Protein AF-A0A453GGT6-F1 (afdb_monomer_lite)

Foldseek 3Di:
DDDDDPVVVVVVVVVVVVVVVVVVVVVVVVVVVVVVVVVVVVVVVVVVVVVCCVVCVPDPPPPDDDDDDDDDDDDDDDDDDDDDDDDDDDDDDDDDPPPPPDDPPPLVVQLVPDDPPDDSVVSNVVSVCCVDPVNVVVVVVVVVVVVPPPDDAPPDPDGLVRVQCVCCVPPVVVDRDDPVVSCCVRPVPPPPDPPD

InterPro domains:
  IPR004252 Probable transposase, Ptta/En/Spm, plant [PF03004] (121-192)

Secondary structure (DSSP, 8-state):
-PPPPHHHHHHHHHHHHHHHHHHHHHHHHHHHHHHHHHHHHHHHHHHHHHHHHHHS-----------------------------------------------HHHHHHHHHS--TTS-HHHHHHHHHHHHSHHHHHHHHHHHHHHHH--S----SSS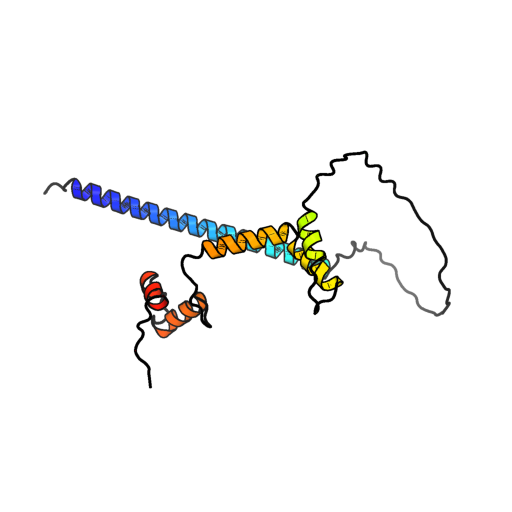-HHHHHHHHHHHTSTTSPPPHHHHHHHHH---------

Radius of gyration: 34.29 Å; chains: 1; bounding box: 102×77×77 Å

Structure (mmCIF, N/CA/C/O backbone):
data_AF-A0A453GGT6-F1
#
_entry.id   AF-A0A453GGT6-F1
#
loop_
_atom_site.group_PDB
_atom_site.id
_atom_site.type_symbol
_atom_site.label_atom_id
_atom_site.label_alt_id
_atom_site.label_comp_id
_atom_site.label_asym_id
_atom_site.label_entity_id
_atom_site.label_seq_id
_atom_site.pdbx_PDB_ins_code
_atom_site.Cartn_x
_atom_site.Cartn_y
_atom_site.Cartn_z
_atom_site.occupancy
_atom_site.B_iso_or_equiv
_atom_site.auth_seq_id
_atom_site.auth_comp_id
_atom_site.auth_asym_id
_atom_site.auth_atom_id
_atom_site.pdbx_PDB_model_num
ATOM 1 N N . MET A 1 1 ? -43.515 -8.971 45.718 1.00 43.84 1 MET A N 1
ATOM 2 C CA . MET A 1 1 ? -42.405 -8.667 44.787 1.00 43.84 1 MET A CA 1
ATOM 3 C C . MET A 1 1 ? -43.017 -8.061 43.537 1.00 43.84 1 MET A C 1
ATOM 5 O O . MET A 1 1 ? -44.014 -8.622 43.095 1.00 43.84 1 MET A O 1
ATOM 9 N N . PRO A 1 2 ? -42.534 -6.923 43.013 1.00 48.91 2 PRO A N 1
ATOM 10 C CA . PRO A 1 2 ? -43.079 -6.393 41.769 1.00 48.91 2 PRO A CA 1
ATOM 11 C C . PRO A 1 2 ? -42.623 -7.279 40.594 1.00 48.91 2 PRO A C 1
ATOM 13 O O . PRO A 1 2 ? -41.497 -7.785 40.633 1.00 48.91 2 PRO A O 1
ATOM 16 N N . PRO A 1 3 ? -43.477 -7.509 39.581 1.00 56.03 3 PRO A N 1
ATOM 17 C CA . PRO A 1 3 ? -43.096 -8.278 38.404 1.00 56.03 3 PRO A CA 1
ATOM 18 C C . PRO A 1 3 ? -42.079 -7.475 37.584 1.00 56.03 3 PRO A C 1
ATOM 20 O O . PRO A 1 3 ? -42.256 -6.279 37.354 1.00 56.03 3 PRO A O 1
ATOM 23 N N . VAL A 1 4 ? -40.992 -8.128 37.175 1.00 56.78 4 VAL A N 1
ATOM 24 C CA . VAL A 1 4 ? -40.006 -7.547 36.255 1.00 56.78 4 VAL A CA 1
ATOM 25 C C . VAL A 1 4 ? -40.686 -7.379 34.894 1.00 56.78 4 VAL A C 1
ATOM 27 O O . VAL A 1 4 ? -41.254 -8.333 34.371 1.00 56.78 4 VAL A O 1
ATOM 30 N N . LEU A 1 5 ? -40.672 -6.159 34.353 1.00 58.88 5 LEU A N 1
ATOM 31 C CA . LEU A 1 5 ? -41.303 -5.821 33.076 1.00 58.88 5 LEU A CA 1
ATOM 32 C C . LEU A 1 5 ? -40.595 -6.559 31.926 1.00 58.88 5 LEU A C 1
ATOM 34 O O . LEU A 1 5 ? -39.375 -6.481 31.799 1.00 58.88 5 LEU A O 1
ATOM 38 N N . GLU A 1 6 ? -41.354 -7.237 31.061 1.00 57.53 6 GLU A N 1
ATOM 39 C CA . GLU A 1 6 ? -40.843 -8.019 29.916 1.00 57.53 6 GLU A CA 1
ATOM 40 C C . GLU A 1 6 ? -39.934 -7.207 28.969 1.00 57.53 6 GLU A C 1
ATOM 42 O O . GLU A 1 6 ? -39.036 -7.760 28.329 1.00 57.53 6 GLU A O 1
ATOM 47 N N . SER A 1 7 ? -40.110 -5.881 28.924 1.00 62.03 7 SER A N 1
ATOM 48 C CA . SER A 1 7 ? -39.262 -4.947 28.170 1.00 62.03 7 SER A CA 1
ATOM 49 C C . SER A 1 7 ? -37.821 -4.870 28.692 1.00 62.03 7 SER A C 1
ATOM 51 O O . SER A 1 7 ? -36.881 -4.646 27.926 1.00 62.03 7 SER A O 1
ATOM 53 N N . ASP A 1 8 ? -37.638 -5.057 29.998 1.00 62.28 8 ASP A N 1
ATOM 54 C CA . ASP A 1 8 ? -36.342 -4.978 30.674 1.00 62.28 8 ASP A CA 1
ATOM 55 C C . ASP A 1 8 ? -35.535 -6.276 30.471 1.00 62.28 8 ASP A C 1
ATOM 57 O O . ASP A 1 8 ? -34.306 -6.254 30.357 1.00 62.28 8 ASP A O 1
ATOM 61 N N . MET A 1 9 ? -36.231 -7.411 30.321 1.00 60.88 9 MET A N 1
ATOM 62 C CA . MET A 1 9 ? -35.624 -8.686 29.923 1.00 60.88 9 MET A CA 1
ATOM 63 C C . MET A 1 9 ? -35.107 -8.658 28.480 1.00 60.88 9 MET A C 1
ATOM 65 O O . MET A 1 9 ? -33.934 -8.956 28.260 1.00 60.88 9 MET A O 1
ATOM 69 N N . HIS A 1 10 ? -35.921 -8.200 27.523 1.00 68.00 10 HIS A N 1
ATOM 70 C CA . HIS A 1 10 ? -35.504 -8.072 26.118 1.00 68.00 10 HIS A CA 1
ATOM 71 C C . HIS A 1 10 ? -34.307 -7.121 25.948 1.00 68.00 10 HIS A C 1
ATOM 73 O O . HIS A 1 10 ? -33.415 -7.361 25.133 1.00 68.00 10 HIS A O 1
ATOM 79 N N . SER A 1 11 ? -34.241 -6.061 26.760 1.00 75.50 11 SER A N 1
ATOM 80 C CA . SER A 1 11 ? -33.119 -5.114 26.747 1.00 75.50 11 SER A CA 1
ATOM 81 C C . SER A 1 11 ? -31.818 -5.736 27.270 1.00 75.50 11 SER A C 1
ATOM 83 O O . SER A 1 11 ? -30.739 -5.478 26.726 1.00 75.50 11 SER A O 1
ATOM 85 N N . ARG A 1 12 ? -31.895 -6.586 28.302 1.00 79.75 12 ARG A N 1
ATOM 86 C CA . ARG A 1 12 ? -30.732 -7.316 28.837 1.00 79.75 12 ARG A CA 1
ATOM 87 C C . ARG A 1 12 ? -30.219 -8.382 27.878 1.00 79.75 12 ARG A C 1
ATOM 89 O O . ARG A 1 12 ? -29.005 -8.495 27.713 1.00 79.75 12 ARG A O 1
ATOM 96 N N . GLU A 1 13 ? -31.119 -9.127 27.248 1.00 83.44 13 GLU A N 1
ATOM 97 C CA . GLU A 1 13 ? -30.766 -10.152 26.263 1.00 83.44 13 GLU A CA 1
ATOM 98 C C . GLU A 1 13 ? -30.087 -9.533 25.039 1.00 83.44 13 GLU A C 1
ATOM 100 O O . GLU A 1 13 ? -29.013 -9.987 24.643 1.00 83.44 13 GLU A O 1
ATOM 105 N N . TYR A 1 14 ? -30.622 -8.423 24.522 1.00 77.88 14 TYR A N 1
ATOM 106 C CA . TYR A 1 14 ? -29.998 -7.680 23.427 1.00 77.88 14 TYR A CA 1
ATOM 107 C C . TYR A 1 14 ? -28.576 -7.211 23.778 1.00 77.88 14 TYR A C 1
ATOM 109 O O . TYR A 1 14 ? -27.638 -7.394 23.001 1.00 77.88 14 TYR A O 1
ATOM 117 N N . LEU A 1 15 ? -28.377 -6.642 24.971 1.00 80.62 15 LEU A N 1
ATOM 118 C CA . LEU A 1 15 ? -27.052 -6.210 25.432 1.00 80.62 15 LEU A CA 1
ATOM 119 C C . LEU A 1 15 ? -26.072 -7.379 25.594 1.00 80.62 15 LEU A C 1
ATOM 121 O O . LEU A 1 15 ? -24.894 -7.234 25.257 1.00 80.62 15 LEU A O 1
ATOM 125 N N . ALA A 1 16 ? -26.533 -8.522 26.106 1.00 88.25 16 ALA A N 1
ATOM 126 C CA . ALA A 1 16 ? -25.715 -9.724 26.231 1.00 88.25 16 ALA A CA 1
ATOM 127 C C . ALA A 1 16 ? -25.300 -10.260 24.853 1.00 88.25 16 ALA A C 1
ATOM 129 O O . ALA A 1 16 ? -24.126 -10.560 24.637 1.00 88.25 16 ALA A O 1
ATOM 130 N N . GLU A 1 17 ? -26.226 -10.286 23.896 1.00 88.56 17 GLU A N 1
ATOM 131 C CA . GLU A 1 17 ? -25.953 -10.721 22.529 1.00 88.56 17 GLU A CA 1
ATOM 132 C C . GLU A 1 17 ? -24.925 -9.812 21.834 1.00 88.56 17 GLU A C 1
ATOM 134 O O . GLU A 1 17 ? -23.991 -10.301 21.195 1.00 88.56 17 GLU A O 1
ATOM 139 N N . GLN A 1 18 ? -25.036 -8.488 22.001 1.00 87.88 18 GLN A N 1
ATOM 140 C CA . GLN A 1 18 ? -24.055 -7.541 21.456 1.00 87.88 18 GLN A CA 1
A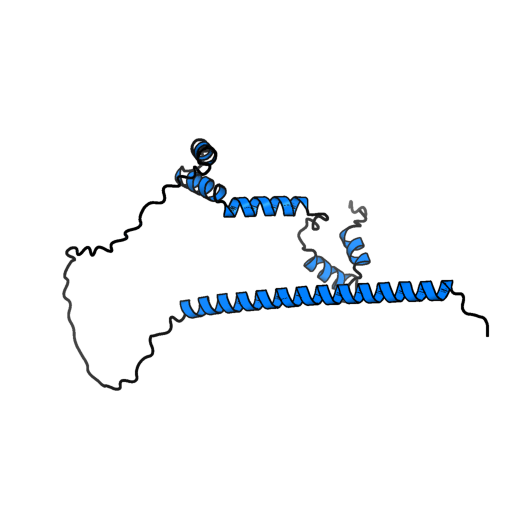TOM 141 C C . GLN A 1 18 ? -22.665 -7.717 22.077 1.00 87.88 18 GLN A C 1
ATOM 143 O O . GLN A 1 18 ? -21.662 -7.650 21.363 1.00 87.88 18 GLN A O 1
ATOM 148 N N . LYS A 1 19 ? -22.584 -7.994 23.386 1.00 88.50 19 LYS A N 1
ATOM 149 C CA . LYS A 1 19 ? -21.309 -8.310 24.045 1.00 88.50 19 LYS A CA 1
ATOM 150 C C . LYS A 1 19 ? -20.691 -9.586 23.486 1.00 88.50 19 LYS A C 1
ATOM 152 O O . LYS A 1 19 ? -19.535 -9.550 23.075 1.00 88.50 19 LYS A O 1
ATOM 157 N N . CYS A 1 20 ? -21.464 -10.667 23.378 1.00 89.75 20 CYS A N 1
ATOM 158 C CA . CYS A 1 20 ? -20.978 -11.924 22.807 1.00 89.75 20 CYS A CA 1
ATOM 159 C C . CYS A 1 20 ? -20.508 -11.756 21.354 1.00 89.75 20 CYS A C 1
ATOM 161 O O . CYS A 1 20 ? -19.458 -12.279 20.983 1.00 89.75 20 CYS A O 1
ATOM 163 N N . LYS A 1 21 ? -21.234 -10.982 20.535 1.00 89.44 21 LYS A N 1
ATOM 164 C CA . LYS A 1 21 ? -20.824 -10.660 19.155 1.00 89.44 21 LYS A CA 1
ATOM 165 C C . LYS A 1 21 ? -19.517 -9.861 19.115 1.00 89.44 21 LYS A C 1
ATOM 167 O O . LYS A 1 21 ? -18.640 -10.163 18.307 1.00 89.44 21 LYS A O 1
ATOM 172 N N . GLY A 1 22 ? -19.363 -8.874 19.998 1.00 88.19 22 GLY A N 1
ATOM 173 C CA . GLY A 1 22 ? -18.132 -8.090 20.119 1.00 88.19 22 GLY A CA 1
ATOM 174 C C . GLY A 1 22 ? -16.929 -8.933 20.553 1.00 88.19 22 GLY A C 1
ATOM 175 O O . GLY A 1 22 ? -15.852 -8.825 19.967 1.00 88.19 22 GLY A O 1
ATOM 176 N N . GLU A 1 23 ? -17.117 -9.815 21.533 1.00 92.81 23 GLU A N 1
ATOM 177 C CA . GLU A 1 23 ? -16.087 -10.750 21.999 1.00 92.81 23 GLU A CA 1
ATOM 178 C C . GLU A 1 23 ? -15.675 -11.740 20.903 1.00 92.81 23 GLU A C 1
ATOM 180 O O . GLU A 1 23 ? -14.480 -11.960 20.688 1.00 92.81 23 GLU A O 1
ATOM 185 N N . ALA A 1 24 ? -16.642 -12.285 20.159 1.00 93.81 24 ALA A N 1
ATOM 186 C CA . ALA A 1 24 ? -16.373 -13.169 19.028 1.00 93.81 24 ALA A CA 1
ATOM 187 C C . ALA A 1 24 ? -15.543 -12.466 17.940 1.00 93.81 24 ALA A C 1
ATOM 189 O O . ALA A 1 24 ? -14.542 -13.017 17.481 1.00 93.81 24 ALA A O 1
ATOM 190 N N . TYR A 1 25 ? -15.894 -11.223 17.593 1.00 93.19 25 TYR A N 1
ATOM 191 C CA . TYR A 1 25 ? -15.149 -10.425 16.616 1.00 93.19 25 TYR A CA 1
ATOM 192 C C . TYR A 1 25 ? -13.697 -10.169 17.045 1.00 93.19 25 TYR A C 1
ATOM 194 O O . TYR A 1 25 ? -12.773 -10.296 16.236 1.00 93.19 25 TYR A O 1
ATOM 202 N N . LEU A 1 26 ? -13.475 -9.824 18.317 1.00 92.00 26 LEU A N 1
ATOM 203 C CA . LEU A 1 26 ? -12.126 -9.609 18.849 1.00 92.00 26 LEU A CA 1
ATOM 204 C C . LEU A 1 26 ? -11.301 -10.897 18.811 1.00 92.00 26 LEU A C 1
ATOM 206 O O . LEU A 1 26 ? -10.157 -10.871 18.357 1.00 92.00 26 LEU A O 1
ATOM 210 N N . LYS A 1 27 ? -11.899 -12.027 19.198 1.00 95.38 27 LYS A N 1
ATOM 211 C CA . LYS A 1 27 ? -11.247 -13.340 19.153 1.00 95.38 27 LYS A CA 1
ATOM 212 C C . LYS A 1 27 ? -10.856 -13.739 17.729 1.00 95.38 27 LYS A C 1
ATOM 214 O O . LYS A 1 27 ? -9.742 -14.206 17.507 1.00 95.38 27 LYS A O 1
ATOM 219 N N . GLU A 1 28 ? -11.739 -13.519 16.760 1.00 95.62 28 GLU A N 1
ATOM 220 C CA . GLU A 1 28 ? -11.475 -13.808 15.347 1.00 95.62 28 GLU A CA 1
ATOM 221 C C . GLU A 1 28 ? -10.385 -12.894 14.764 1.00 95.62 28 GLU A C 1
ATOM 223 O O . GLU A 1 28 ? -9.509 -13.340 14.021 1.00 95.62 28 GLU A O 1
ATOM 228 N N . ARG A 1 29 ? -10.389 -11.606 15.127 1.00 95.50 29 ARG A N 1
ATOM 229 C CA . ARG A 1 29 ? -9.319 -10.670 14.760 1.00 95.50 29 ARG A CA 1
ATOM 230 C C . ARG A 1 29 ? -7.970 -11.126 15.314 1.00 95.50 29 ARG A C 1
ATOM 232 O O . ARG A 1 29 ? -6.988 -11.119 14.575 1.00 95.50 29 ARG A O 1
ATOM 239 N N . ASP A 1 30 ? -7.917 -11.502 16.585 1.00 95.62 30 ASP A N 1
ATOM 240 C CA . ASP A 1 30 ? -6.670 -11.901 17.236 1.00 95.62 30 ASP A CA 1
ATOM 241 C C . ASP A 1 30 ? -6.140 -13.227 16.665 1.00 95.62 30 ASP A C 1
ATOM 243 O O . ASP A 1 30 ? -4.931 -13.359 16.468 1.00 95.62 30 ASP A O 1
ATOM 247 N N . ALA A 1 31 ? -7.031 -14.153 16.288 1.00 96.31 31 ALA A N 1
ATOM 248 C CA . ALA A 1 31 ? -6.673 -15.367 15.554 1.00 96.31 31 ALA A CA 1
ATOM 249 C C . ALA A 1 31 ? -6.028 -15.049 14.193 1.00 96.31 31 ALA A C 1
ATOM 251 O O . ALA A 1 31 ? -4.927 -15.523 13.919 1.00 96.31 31 ALA A O 1
ATOM 252 N N . ARG A 1 32 ? -6.630 -14.158 13.391 1.00 96.44 32 ARG A N 1
ATOM 253 C CA . ARG A 1 32 ? -6.041 -13.711 12.112 1.00 96.44 32 ARG A CA 1
ATOM 254 C C . ARG A 1 32 ? -4.662 -13.072 12.284 1.00 96.44 32 ARG A C 1
ATOM 256 O O . ARG A 1 32 ? -3.766 -13.293 11.473 1.00 96.44 32 ARG A O 1
ATOM 263 N N . ILE A 1 33 ? -4.476 -12.272 13.337 1.00 95.06 33 ILE A N 1
ATOM 264 C CA . ILE A 1 33 ? -3.171 -11.665 13.643 1.00 95.06 33 ILE A CA 1
ATOM 265 C C . ILE A 1 33 ? -2.144 -12.749 13.996 1.00 95.06 33 ILE A C 1
ATOM 267 O O . ILE A 1 33 ? -0.992 -12.655 13.571 1.00 95.06 33 ILE A O 1
ATOM 271 N N . ALA A 1 34 ? -2.536 -13.764 14.769 1.00 96.31 34 ALA A N 1
ATOM 272 C CA . ALA A 1 34 ? -1.658 -14.873 15.125 1.00 96.31 34 ALA A CA 1
ATOM 273 C C . ALA A 1 34 ? -1.260 -15.708 13.897 1.00 96.31 34 ALA A C 1
ATOM 275 O O . ALA A 1 34 ? -0.077 -16.001 13.733 1.00 96.31 34 ALA A O 1
ATOM 276 N N . GLU A 1 35 ? -2.209 -16.018 13.010 1.00 95.06 35 GLU A N 1
ATOM 277 C CA . GLU A 1 35 ? -1.955 -16.730 11.750 1.00 95.06 35 GLU A CA 1
ATOM 278 C C . GLU A 1 35 ? -0.974 -15.970 10.854 1.00 95.06 35 GLU A C 1
ATOM 280 O O . GLU A 1 35 ? 0.015 -16.540 10.396 1.00 95.06 35 GLU A O 1
ATOM 285 N N . HIS A 1 36 ? -1.186 -14.663 10.667 1.00 94.31 36 HIS A N 1
ATOM 286 C CA . HIS A 1 36 ? -0.277 -13.832 9.877 1.00 94.31 36 HIS A CA 1
ATOM 287 C C . HIS A 1 36 ? 1.143 -13.828 10.455 1.00 94.31 36 HIS A C 1
ATOM 289 O O . HIS A 1 36 ? 2.117 -13.981 9.721 1.00 94.31 36 HIS A O 1
ATOM 295 N N . LYS A 1 37 ? 1.274 -13.697 11.781 1.00 95.38 37 LYS A N 1
ATOM 296 C CA . LYS A 1 37 ? 2.579 -13.747 12.456 1.00 95.38 37 LYS A CA 1
ATOM 297 C C . LYS A 1 37 ? 3.257 -15.109 12.310 1.00 95.38 37 LYS A C 1
ATOM 299 O O . LYS A 1 37 ? 4.476 -15.156 12.160 1.00 95.38 37 LYS A O 1
ATOM 304 N N . ALA A 1 38 ? 2.497 -16.202 12.362 1.00 94.12 38 ALA A N 1
ATOM 305 C CA . ALA A 1 38 ? 3.032 -17.545 12.164 1.00 94.12 38 ALA A CA 1
ATOM 306 C C . ALA A 1 38 ? 3.555 -17.730 10.729 1.00 94.12 38 ALA A C 1
ATOM 308 O O . ALA A 1 38 ? 4.686 -18.182 10.554 1.00 94.12 38 ALA A O 1
ATOM 309 N N . ALA A 1 39 ? 2.785 -17.294 9.727 1.00 91.62 39 ALA A N 1
ATOM 310 C CA . ALA A 1 39 ? 3.181 -17.344 8.319 1.00 91.62 39 ALA A CA 1
ATOM 311 C C . ALA A 1 39 ? 4.428 -16.484 8.029 1.00 91.62 39 ALA A C 1
ATOM 313 O O . ALA A 1 39 ? 5.348 -16.922 7.337 1.00 91.62 39 ALA A O 1
ATOM 314 N N . GLU A 1 40 ? 4.516 -15.281 8.607 1.00 92.94 40 GLU A N 1
ATOM 315 C CA . GLU A 1 40 ? 5.733 -14.462 8.524 1.00 92.94 40 GLU A CA 1
ATOM 316 C C . GLU A 1 40 ? 6.934 -15.179 9.150 1.00 92.94 40 GLU A C 1
ATOM 318 O O . GLU A 1 40 ? 8.011 -15.214 8.553 1.00 92.94 40 GLU A O 1
ATOM 323 N N . GLN A 1 41 ? 6.763 -15.791 10.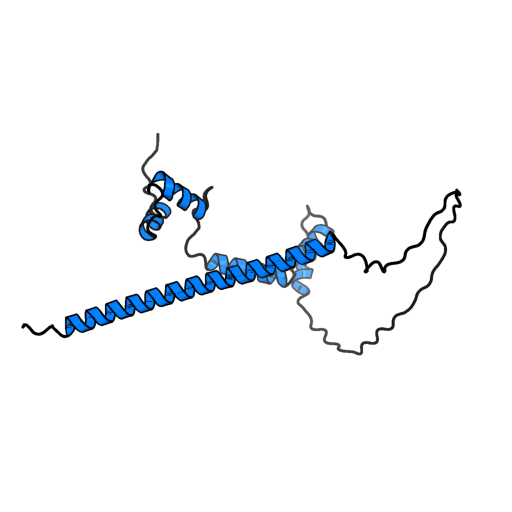325 1.00 93.25 41 GLN A N 1
ATOM 324 C CA . GLN A 1 41 ? 7.845 -16.508 10.998 1.00 93.25 41 GLN A CA 1
ATOM 325 C C . GLN A 1 41 ? 8.343 -17.709 10.181 1.00 93.25 41 GLN A C 1
ATOM 327 O O . GLN A 1 41 ? 9.543 -17.984 10.175 1.00 93.25 41 GLN A O 1
ATOM 332 N N . GLU A 1 42 ? 7.448 -18.420 9.501 1.00 91.12 42 GLU A N 1
ATOM 333 C CA . GLU A 1 42 ? 7.789 -19.509 8.584 1.00 91.12 42 GLU A CA 1
ATOM 334 C C . GLU A 1 42 ? 8.600 -18.995 7.389 1.00 91.12 42 GLU A C 1
ATOM 336 O O . GLU A 1 42 ? 9.718 -19.460 7.166 1.00 91.12 42 GLU A O 1
ATOM 341 N N . SER A 1 43 ? 8.131 -17.935 6.724 1.00 90.31 43 SER A N 1
ATOM 342 C CA . SER A 1 43 ? 8.863 -17.324 5.605 1.00 90.31 43 SER A CA 1
ATOM 343 C C . SER A 1 43 ? 10.266 -16.841 6.002 1.00 90.31 43 SER A C 1
ATOM 345 O O . SER A 1 43 ? 11.229 -16.993 5.249 1.00 90.31 43 SER A O 1
ATOM 347 N N . LEU A 1 44 ? 10.418 -16.308 7.221 1.00 92.44 44 LEU A N 1
ATOM 348 C CA . LEU A 1 44 ? 11.711 -15.881 7.749 1.00 92.44 44 LEU A CA 1
ATOM 349 C C . LEU A 1 44 ? 12.648 -17.066 7.989 1.00 92.44 44 LEU A C 1
ATOM 351 O O . LEU A 1 44 ? 13.849 -16.946 7.740 1.00 92.44 44 LEU A O 1
ATOM 355 N N . LYS A 1 45 ? 12.127 -18.206 8.458 1.00 93.19 45 LYS A N 1
ATOM 356 C CA . LYS A 1 45 ? 12.927 -19.427 8.633 1.00 93.19 45 LYS A CA 1
ATOM 357 C C . LYS A 1 45 ? 13.423 -19.956 7.292 1.00 93.19 45 LYS A C 1
ATOM 359 O O . LYS A 1 45 ? 14.597 -20.322 7.212 1.00 93.19 45 LYS A O 1
ATOM 364 N N . ASP A 1 46 ? 12.584 -19.930 6.261 1.00 93.25 46 ASP A N 1
ATOM 365 C CA . ASP A 1 46 ? 12.950 -20.362 4.909 1.00 93.25 46 ASP A CA 1
ATOM 366 C C . ASP A 1 46 ? 14.044 -19.481 4.315 1.00 93.25 46 ASP A C 1
ATOM 368 O O . ASP A 1 46 ? 15.086 -19.981 3.890 1.00 93.25 46 ASP A O 1
ATOM 372 N N . ILE A 1 47 ? 13.867 -18.158 4.377 1.00 92.25 47 ILE A N 1
ATOM 373 C CA . ILE A 1 47 ? 14.874 -17.202 3.902 1.00 92.25 47 ILE A CA 1
ATOM 374 C C . ILE A 1 47 ? 16.196 -17.402 4.650 1.00 92.25 47 ILE A C 1
ATOM 376 O O . ILE A 1 47 ? 17.261 -17.444 4.033 1.00 92.25 47 ILE A O 1
ATOM 380 N N . GLN A 1 48 ? 16.150 -17.564 5.975 1.00 91.94 48 GLN A N 1
ATOM 381 C CA . GLN A 1 48 ? 17.350 -17.841 6.766 1.00 91.94 48 GLN A CA 1
ATOM 382 C C . GLN A 1 48 ? 17.988 -19.189 6.417 1.00 91.94 48 GLN A C 1
ATOM 384 O O . GLN A 1 48 ? 19.210 -19.306 6.473 1.00 91.94 48 GLN A O 1
ATOM 389 N N . SER A 1 49 ? 17.193 -20.207 6.082 1.00 89.50 49 SER A N 1
ATOM 390 C CA . SER A 1 49 ? 17.691 -21.512 5.641 1.00 89.50 49 SER A CA 1
ATOM 391 C C . SER A 1 49 ? 18.456 -21.392 4.324 1.00 89.50 49 SER A C 1
ATOM 393 O O . SER A 1 49 ? 19.607 -21.821 4.245 1.00 89.50 49 SER A O 1
ATOM 395 N N . ILE A 1 50 ? 17.867 -20.704 3.343 1.00 92.00 50 ILE A N 1
ATOM 396 C CA . ILE A 1 50 ? 18.493 -20.419 2.046 1.00 92.00 50 ILE A CA 1
ATOM 397 C C . ILE A 1 50 ? 19.779 -19.604 2.238 1.00 92.00 50 ILE A C 1
ATOM 399 O O . ILE A 1 50 ? 20.822 -19.927 1.675 1.00 92.00 50 ILE A O 1
ATOM 403 N N . ALA A 1 51 ? 19.748 -18.569 3.080 1.00 89.69 51 ALA A N 1
ATOM 404 C CA . ALA A 1 51 ? 20.938 -17.777 3.377 1.00 89.69 51 ALA A CA 1
ATOM 405 C C . ALA A 1 51 ? 22.047 -18.632 4.016 1.00 89.69 51 ALA A C 1
ATOM 407 O O . ALA A 1 51 ? 23.210 -18.520 3.631 1.00 89.69 51 ALA A O 1
ATOM 408 N N . ARG A 1 52 ? 21.701 -19.531 4.950 1.00 89.06 52 ARG A N 1
ATOM 409 C CA . ARG A 1 52 ? 22.665 -20.457 5.565 1.00 89.06 52 ARG A CA 1
ATOM 410 C C . ARG A 1 52 ? 23.280 -21.414 4.548 1.00 89.06 52 ARG A C 1
ATOM 412 O O . ARG A 1 52 ? 24.488 -21.610 4.616 1.00 89.06 52 ARG A O 1
ATOM 419 N N . SER A 1 53 ? 22.507 -21.965 3.608 1.00 85.38 53 SER A N 1
ATOM 420 C CA . SER A 1 53 ? 23.061 -22.853 2.573 1.00 85.38 53 SER A CA 1
ATOM 421 C C . SER A 1 53 ? 23.983 -22.127 1.593 1.00 85.38 53 SER A C 1
ATOM 423 O O . SER A 1 53 ? 24.913 -22.736 1.078 1.00 85.38 53 SER A O 1
ATOM 425 N N . LEU A 1 54 ? 23.745 -20.836 1.339 1.00 86.12 54 LEU A N 1
ATOM 426 C CA . LEU A 1 54 ? 24.620 -20.016 0.494 1.00 86.12 54 LEU A CA 1
ATOM 427 C C . LEU A 1 54 ? 25.938 -19.653 1.193 1.00 86.12 54 LEU A C 1
ATOM 429 O O . LEU A 1 54 ? 26.981 -19.614 0.549 1.00 86.12 54 LEU A O 1
ATOM 433 N N . VAL A 1 55 ? 25.896 -19.377 2.501 1.00 85.19 55 VAL A N 1
ATOM 434 C CA . VAL A 1 55 ? 27.086 -18.994 3.287 1.00 85.19 55 VAL A CA 1
ATOM 435 C C . VAL A 1 55 ? 27.922 -20.213 3.675 1.00 85.19 55 VAL A C 1
ATOM 437 O O . VAL A 1 55 ? 29.149 -20.148 3.685 1.00 85.19 55 VAL A O 1
ATOM 440 N N . TYR A 1 56 ? 27.262 -21.330 3.970 1.00 77.25 56 TYR A N 1
ATOM 441 C CA . TYR A 1 56 ? 27.892 -22.607 4.270 1.00 77.25 56 TYR A CA 1
ATOM 442 C C . TYR A 1 56 ? 27.309 -23.664 3.330 1.00 77.25 56 TYR A C 1
ATOM 444 O O . TYR A 1 56 ? 26.382 -24.384 3.720 1.00 77.25 56 TYR A O 1
ATOM 452 N N . PRO A 1 57 ? 27.828 -23.775 2.092 1.00 68.75 57 PRO A N 1
ATOM 453 C CA . PRO A 1 57 ? 27.533 -24.931 1.267 1.00 68.75 57 PRO A CA 1
ATOM 454 C C . PRO A 1 57 ? 27.972 -26.142 2.079 1.00 68.75 57 PRO A C 1
ATOM 456 O O . PRO A 1 57 ? 29.140 -26.234 2.460 1.00 68.75 57 PRO A O 1
ATOM 459 N N . SER A 1 58 ? 27.031 -27.019 2.437 1.00 61.31 58 SER A N 1
ATOM 460 C CA . SER A 1 58 ? 27.379 -28.255 3.135 1.00 61.31 58 SER A CA 1
ATOM 461 C C . SER A 1 58 ? 28.461 -28.947 2.325 1.00 61.31 58 SER A C 1
ATOM 463 O O . SER A 1 58 ? 28.213 -29.379 1.200 1.00 61.31 58 SER A O 1
ATOM 465 N N . ALA A 1 59 ? 29.667 -29.017 2.891 1.00 47.53 59 ALA A N 1
ATOM 466 C CA . ALA A 1 59 ? 30.710 -29.863 2.353 1.00 47.53 59 ALA A CA 1
ATOM 467 C C . ALA A 1 59 ? 30.122 -31.278 2.237 1.00 47.53 59 ALA A C 1
ATOM 469 O O . ALA A 1 59 ? 29.424 -31.716 3.164 1.00 47.53 59 ALA A O 1
ATOM 470 N N . PRO A 1 60 ? 30.352 -31.996 1.126 1.00 43.62 60 PRO A N 1
ATOM 471 C CA . PRO A 1 60 ? 29.955 -33.387 1.053 1.00 43.62 60 PRO A CA 1
ATOM 472 C C . PRO A 1 60 ? 30.628 -34.099 2.223 1.00 43.62 60 PRO A C 1
ATOM 474 O O . PRO A 1 60 ? 31.827 -33.938 2.442 1.00 43.62 60 PRO A O 1
ATOM 477 N N . ASN A 1 61 ? 29.806 -34.802 3.002 1.00 42.25 61 ASN A N 1
ATOM 478 C CA . ASN A 1 61 ? 30.174 -35.675 4.109 1.00 42.25 61 ASN A CA 1
ATOM 479 C C . ASN A 1 61 ? 31.599 -36.222 3.929 1.00 42.25 61 ASN A C 1
ATOM 481 O O . ASN A 1 61 ? 31.822 -37.124 3.117 1.00 42.25 61 ASN A O 1
ATOM 485 N N . ALA A 1 62 ? 32.558 -35.628 4.645 1.00 37.62 62 ALA A N 1
ATOM 486 C CA . ALA A 1 62 ? 33.927 -36.099 4.663 1.00 37.62 62 ALA A CA 1
ATOM 487 C C . ALA A 1 62 ? 33.907 -37.467 5.336 1.00 37.62 62 ALA A C 1
ATOM 489 O O . ALA A 1 62 ? 33.858 -37.586 6.563 1.00 37.62 62 ALA A O 1
ATOM 490 N N . GLN A 1 63 ? 33.908 -38.503 4.501 1.00 38.69 63 GLN A N 1
ATOM 491 C CA . GLN A 1 63 ? 34.224 -39.843 4.936 1.00 38.69 63 GLN A CA 1
ATOM 492 C C . GLN A 1 63 ? 35.542 -39.794 5.707 1.00 38.69 63 GLN A C 1
ATOM 494 O O . GLN A 1 63 ? 36.545 -39.231 5.270 1.00 38.69 63 GLN A O 1
ATOM 499 N N . LEU A 1 64 ? 35.495 -40.403 6.883 1.00 40.47 64 LEU A N 1
ATOM 500 C CA . LEU A 1 64 ? 36.634 -40.825 7.669 1.00 40.47 64 LEU A CA 1
ATOM 501 C C . LEU A 1 64 ? 37.657 -41.544 6.775 1.00 40.47 64 LEU A C 1
ATOM 503 O O . LEU A 1 64 ? 37.492 -42.724 6.483 1.00 40.47 64 LEU A O 1
ATOM 507 N N . THR A 1 65 ? 38.752 -40.882 6.411 1.00 33.16 65 THR A N 1
ATOM 508 C CA . THR A 1 65 ? 39.956 -41.574 5.935 1.00 33.16 65 THR A CA 1
ATOM 509 C C . THR A 1 65 ? 41.199 -40.944 6.545 1.00 33.16 65 THR A C 1
ATOM 511 O O . THR A 1 65 ? 41.673 -39.890 6.132 1.00 33.16 65 THR A O 1
ATOM 514 N N . GLN A 1 66 ? 41.738 -41.630 7.553 1.00 44.28 66 GLN A N 1
ATOM 515 C CA . GLN A 1 66 ? 43.110 -41.466 8.018 1.00 44.28 66 GLN A CA 1
ATOM 516 C C . GLN A 1 66 ? 44.069 -41.807 6.868 1.00 44.28 66 GLN A C 1
ATOM 518 O O . GLN A 1 66 ? 44.016 -42.950 6.428 1.00 44.28 66 GLN A O 1
ATOM 523 N N . LYS A 1 67 ? 44.988 -40.919 6.460 1.00 34.53 67 LYS A N 1
ATOM 524 C CA . LYS A 1 67 ? 46.380 -41.253 6.072 1.00 34.53 67 LYS A CA 1
ATOM 525 C C . LYS A 1 67 ? 47.255 -39.990 6.043 1.00 34.53 67 LYS A C 1
ATOM 527 O O . LYS A 1 67 ? 46.769 -38.873 5.963 1.00 34.53 67 LYS A O 1
ATOM 532 N N . ALA A 1 68 ? 48.547 -40.226 6.231 1.00 36.22 68 ALA A N 1
ATOM 533 C CA . ALA A 1 68 ? 49.573 -39.326 6.734 1.00 36.22 68 ALA A CA 1
ATOM 534 C C . ALA A 1 68 ? 50.534 -38.797 5.647 1.00 36.22 68 ALA A C 1
ATOM 536 O O . ALA A 1 68 ? 50.727 -39.479 4.652 1.00 36.22 68 ALA A O 1
ATOM 537 N N . ARG A 1 69 ? 51.217 -37.685 5.985 1.00 36.19 69 ARG A N 1
ATOM 538 C CA . ARG A 1 69 ? 52.618 -37.280 5.675 1.00 36.19 69 ARG A CA 1
ATOM 539 C C . ARG A 1 69 ? 53.130 -37.175 4.219 1.00 36.19 69 ARG A C 1
ATOM 541 O O . ARG A 1 69 ? 53.052 -38.125 3.459 1.00 36.19 69 ARG A O 1
ATOM 548 N N . GLY A 1 70 ? 53.907 -36.100 4.001 1.00 31.25 70 GLY A N 1
ATOM 549 C CA . GLY A 1 70 ? 54.968 -35.928 2.980 1.00 31.25 70 GLY A CA 1
ATOM 550 C C . GLY A 1 70 ? 54.636 -34.784 2.013 1.00 31.25 70 GLY A C 1
ATOM 551 O O . GLY A 1 70 ? 53.628 -34.887 1.335 1.00 31.25 70 GLY A O 1
ATOM 552 N N . ALA A 1 71 ? 55.226 -33.587 2.102 1.00 38.81 71 ALA A N 1
ATOM 553 C CA . ALA A 1 71 ? 56.597 -33.170 1.755 1.00 38.81 71 ALA A CA 1
ATOM 554 C C . ALA A 1 71 ? 56.834 -33.006 0.232 1.00 38.81 71 ALA A C 1
ATOM 556 O O . ALA A 1 71 ? 56.793 -33.982 -0.505 1.00 38.81 71 ALA A O 1
ATOM 557 N N . ASP A 1 72 ? 57.127 -31.749 -0.120 1.00 41.88 72 ASP A N 1
ATOM 558 C CA . ASP A 1 72 ? 58.022 -31.229 -1.166 1.00 41.88 72 ASP A CA 1
ATOM 559 C C . ASP A 1 72 ? 57.636 -31.149 -2.666 1.00 41.88 72 ASP A C 1
ATOM 561 O O . ASP A 1 72 ? 57.143 -32.079 -3.292 1.00 41.88 72 ASP A O 1
ATOM 565 N N . ASP A 1 73 ? 58.012 -29.969 -3.185 1.00 35.94 73 ASP A N 1
ATOM 566 C CA . ASP A 1 73 ? 58.571 -29.596 -4.494 1.00 35.94 73 ASP A CA 1
ATOM 567 C C . ASP A 1 73 ? 57.726 -29.246 -5.743 1.00 35.94 73 ASP A C 1
ATOM 569 O O . ASP A 1 73 ? 57.095 -30.070 -6.394 1.00 35.94 73 ASP A O 1
ATOM 573 N N . CYS A 1 74 ? 57.846 -27.953 -6.092 1.00 33.50 74 CYS A N 1
ATOM 574 C CA . CYS A 1 74 ? 58.277 -27.368 -7.371 1.00 33.50 74 CYS A CA 1
ATOM 575 C C . CYS A 1 74 ? 57.871 -28.035 -8.699 1.00 33.50 74 CYS A C 1
ATOM 577 O O . CYS A 1 74 ? 58.428 -29.062 -9.073 1.00 33.50 74 CYS A O 1
ATOM 579 N N . SER A 1 75 ? 57.122 -27.305 -9.538 1.00 41.97 75 SER A N 1
ATOM 580 C CA . SER A 1 75 ? 57.635 -26.673 -10.779 1.00 41.97 75 SER A CA 1
ATOM 581 C C . SER A 1 75 ? 56.502 -26.321 -11.753 1.00 41.97 75 SER A C 1
ATOM 583 O O . SER A 1 75 ? 55.732 -27.176 -12.176 1.00 41.97 75 SER A O 1
ATOM 585 N N . ASP A 1 76 ? 56.432 -25.027 -12.061 1.00 48.91 76 ASP A N 1
ATOM 586 C CA . ASP A 1 76 ? 56.220 -24.412 -13.378 1.00 48.91 76 ASP A CA 1
ATOM 587 C C . ASP A 1 76 ? 56.121 -25.358 -14.592 1.00 48.91 76 ASP A C 1
ATOM 589 O O . ASP A 1 76 ? 57.090 -26.053 -14.880 1.00 48.91 76 ASP A O 1
ATOM 593 N N . LEU A 1 77 ? 54.996 -25.314 -15.321 1.00 49.22 77 LEU A N 1
ATOM 594 C CA . LEU A 1 77 ? 54.944 -25.440 -16.785 1.00 49.22 77 LEU A CA 1
ATOM 595 C C . LEU A 1 77 ? 53.668 -24.764 -17.322 1.00 49.22 77 LEU A C 1
ATOM 597 O O . LEU A 1 77 ? 52.546 -25.205 -17.066 1.00 49.22 77 LEU A O 1
ATOM 601 N N . GLU A 1 78 ? 53.872 -23.694 -18.087 1.00 51.53 78 GLU A N 1
ATOM 602 C CA . GLU A 1 78 ? 52.908 -23.085 -19.005 1.00 51.53 78 GLU A CA 1
ATOM 603 C C . GLU A 1 78 ? 52.424 -24.095 -20.068 1.00 51.53 78 GLU A C 1
ATOM 605 O O . GLU A 1 78 ? 53.240 -24.810 -20.653 1.00 51.53 78 GLU A O 1
ATOM 610 N N . TYR A 1 79 ? 51.121 -24.113 -20.380 1.00 41.22 79 TYR A N 1
ATOM 611 C CA . TYR A 1 79 ? 50.600 -24.567 -21.678 1.00 41.22 79 TYR A CA 1
ATOM 612 C C . TYR A 1 79 ? 49.194 -23.989 -21.932 1.00 41.22 79 TYR A C 1
ATOM 614 O O . TYR A 1 79 ? 48.313 -24.053 -21.075 1.00 41.22 79 TYR A O 1
ATOM 622 N N . GLU A 1 80 ? 49.042 -23.367 -23.099 1.00 45.59 80 GLU A N 1
ATOM 623 C CA . GLU A 1 80 ? 47.872 -22.639 -23.606 1.00 45.59 80 GLU A CA 1
ATOM 624 C C . GLU A 1 80 ? 46.739 -23.562 -24.130 1.00 45.59 80 GLU A C 1
ATOM 626 O O . GLU A 1 80 ? 46.929 -24.776 -24.202 1.00 45.59 80 GLU A O 1
ATOM 631 N N . PRO A 1 81 ? 45.535 -23.021 -24.429 1.00 57.94 81 PRO A N 1
ATOM 632 C CA . PRO A 1 81 ? 44.300 -23.792 -24.546 1.00 57.94 81 PRO A CA 1
ATOM 633 C C . PRO A 1 81 ? 44.035 -24.271 -25.976 1.00 57.94 81 PRO A C 1
ATOM 635 O O . PRO A 1 81 ? 44.128 -23.479 -26.907 1.00 57.94 81 PRO A O 1
ATOM 638 N N . ASP A 1 82 ? 43.563 -25.509 -26.125 1.00 31.72 82 ASP A N 1
ATOM 639 C CA . ASP A 1 82 ? 43.028 -26.016 -27.389 1.00 31.72 82 ASP A CA 1
ATOM 640 C C . ASP A 1 82 ? 41.682 -26.733 -27.186 1.00 31.72 82 ASP A C 1
ATOM 642 O O . ASP A 1 82 ? 41.542 -27.630 -26.358 1.00 31.72 82 ASP A O 1
ATOM 646 N N . ALA A 1 83 ? 40.721 -26.284 -27.999 1.00 41.94 83 ALA A N 1
ATOM 647 C CA . ALA A 1 83 ? 39.835 -27.106 -28.821 1.00 41.94 83 ALA A CA 1
ATOM 648 C C . ALA A 1 83 ? 38.813 -28.051 -28.137 1.00 41.94 83 ALA A C 1
ATOM 650 O O . ALA A 1 83 ? 39.116 -29.149 -27.693 1.00 41.94 83 ALA A O 1
ATOM 651 N N . GLU A 1 84 ? 37.558 -27.584 -28.173 1.00 49.94 84 GLU A N 1
ATOM 652 C CA . GLU A 1 84 ? 36.348 -28.282 -28.649 1.00 49.94 84 GLU A CA 1
ATOM 653 C C . GLU A 1 84 ? 36.042 -29.733 -28.220 1.00 49.94 84 GLU A C 1
ATOM 655 O O . GLU A 1 84 ? 36.643 -30.689 -28.692 1.00 49.94 84 GLU A O 1
ATOM 660 N N . GLU A 1 85 ? 34.937 -29.908 -27.482 1.00 44.38 85 GLU A N 1
ATOM 661 C CA . GLU A 1 85 ? 34.055 -31.066 -27.679 1.00 44.38 85 GLU A CA 1
ATOM 662 C C . GLU A 1 85 ? 32.600 -30.685 -27.345 1.00 44.38 85 GLU A C 1
ATOM 664 O O . GLU A 1 85 ? 32.217 -30.493 -26.189 1.00 44.38 85 GLU A O 1
ATOM 669 N N . GLU A 1 86 ? 31.791 -30.507 -28.392 1.00 48.44 86 GLU A N 1
ATOM 670 C CA . GLU A 1 86 ? 30.339 -30.399 -28.293 1.00 48.44 86 GLU A CA 1
ATOM 671 C C . GLU A 1 86 ? 29.740 -31.780 -28.000 1.00 48.44 86 GLU A C 1
ATOM 673 O O . GLU A 1 86 ? 29.920 -32.720 -28.773 1.00 48.44 86 GLU A O 1
ATOM 678 N N . ALA A 1 87 ? 28.960 -31.891 -26.924 1.00 38.88 87 ALA A N 1
ATOM 679 C CA . ALA A 1 87 ? 28.076 -33.027 -26.698 1.00 38.88 87 ALA A CA 1
ATOM 680 C C . ALA A 1 87 ? 26.621 -32.546 -26.716 1.00 38.88 87 ALA A C 1
ATOM 682 O O . ALA A 1 87 ? 26.145 -31.875 -25.801 1.00 38.88 87 ALA A O 1
ATOM 683 N N . TYR A 1 88 ? 25.951 -32.907 -27.810 1.00 38.09 88 TYR A N 1
ATOM 684 C CA . TYR A 1 88 ? 24.511 -32.870 -28.032 1.00 38.09 88 TYR A CA 1
ATOM 685 C C . TYR A 1 88 ? 23.726 -33.430 -26.835 1.00 38.09 88 TYR A C 1
ATOM 687 O O . TYR A 1 88 ? 23.988 -34.544 -26.380 1.00 38.09 88 TYR A O 1
ATOM 695 N N . VAL A 1 89 ? 22.685 -32.710 -26.413 1.00 40.25 89 VAL A N 1
ATOM 696 C CA . VAL A 1 89 ? 21.518 -33.304 -25.753 1.00 40.25 89 VAL A CA 1
ATOM 697 C C . VAL A 1 89 ? 20.313 -32.986 -26.629 1.00 40.25 89 VAL A C 1
ATOM 699 O O . VAL A 1 89 ? 19.953 -31.826 -26.814 1.00 40.25 89 VAL A O 1
ATOM 702 N N . GLU A 1 90 ? 19.768 -34.044 -27.222 1.00 49.62 90 GLU A N 1
ATOM 703 C CA . GLU A 1 90 ? 18.493 -34.077 -27.931 1.00 49.62 90 GLU A CA 1
ATOM 704 C C . GLU A 1 90 ? 17.367 -33.598 -27.008 1.00 49.62 90 GLU A C 1
ATOM 706 O O . GLU A 1 90 ? 17.160 -34.171 -25.941 1.00 49.62 90 GLU A O 1
ATOM 711 N N . GLU A 1 91 ? 16.611 -32.594 -27.443 1.00 50.41 91 GLU A N 1
ATOM 712 C CA . GLU A 1 91 ? 15.274 -32.316 -26.918 1.00 50.41 91 GLU A CA 1
ATOM 713 C C . GLU A 1 91 ? 14.310 -32.395 -28.107 1.00 50.41 91 GLU A C 1
ATOM 715 O O . GLU A 1 91 ? 14.120 -31.442 -28.869 1.00 50.41 91 GLU A O 1
ATOM 720 N N . GLU A 1 92 ? 13.745 -33.587 -28.302 1.00 50.78 92 GLU A N 1
ATOM 721 C CA . GLU A 1 92 ? 12.497 -33.745 -29.034 1.00 50.78 92 GLU A CA 1
ATOM 722 C C . GLU A 1 92 ? 11.376 -33.129 -28.192 1.00 50.78 92 GLU A C 1
ATOM 724 O O . GLU A 1 92 ? 11.047 -33.653 -27.135 1.00 50.78 92 GLU A O 1
ATOM 729 N N . ASP A 1 93 ? 10.721 -32.083 -28.696 1.00 41.50 93 ASP A N 1
ATOM 730 C CA . ASP A 1 93 ? 9.368 -31.757 -28.250 1.00 41.50 93 ASP A CA 1
ATOM 731 C C . ASP A 1 93 ? 8.478 -31.412 -29.450 1.00 41.50 93 ASP A C 1
ATOM 733 O O . ASP A 1 93 ? 8.616 -30.407 -30.156 1.00 41.50 93 ASP A O 1
ATOM 737 N N . LEU A 1 94 ? 7.557 -32.337 -29.711 1.00 40.16 94 LEU A N 1
ATOM 738 C CA . LEU A 1 94 ? 6.555 -32.277 -30.759 1.00 40.16 94 LEU A CA 1
ATOM 739 C C . LEU A 1 94 ? 5.531 -31.172 -30.474 1.00 40.16 94 LEU A C 1
ATOM 741 O O . LEU A 1 94 ? 4.755 -31.253 -29.530 1.00 40.16 94 LEU A O 1
ATOM 745 N N . ARG A 1 95 ? 5.474 -30.211 -31.402 1.00 46.03 95 ARG A N 1
ATOM 746 C CA . ARG A 1 95 ? 4.279 -29.495 -31.890 1.00 46.03 95 ARG A CA 1
ATOM 747 C C . ARG A 1 95 ? 3.137 -29.280 -30.886 1.00 46.03 95 ARG A C 1
ATOM 749 O O . ARG A 1 95 ? 2.241 -30.107 -30.738 1.00 46.03 95 ARG A O 1
ATOM 756 N N . GLY A 1 96 ? 3.048 -28.037 -30.437 1.00 33.91 96 GLY A N 1
ATOM 757 C CA . GLY A 1 96 ? 1.789 -27.369 -30.136 1.00 33.91 96 GLY A CA 1
ATOM 758 C C . GLY A 1 96 ? 1.891 -25.929 -30.608 1.00 33.91 96 GLY A C 1
ATOM 759 O O . GLY A 1 96 ? 2.175 -25.039 -29.813 1.00 33.91 96 GLY A O 1
ATOM 760 N N . GLU A 1 97 ? 1.730 -25.702 -31.912 1.00 56.31 97 GLU A N 1
ATOM 761 C CA . GLU A 1 97 ? 1.490 -24.358 -32.429 1.00 56.31 97 GLU A CA 1
ATOM 762 C C . GLU A 1 97 ? 0.165 -23.852 -31.856 1.00 56.31 97 GLU A C 1
ATOM 764 O O . GLU A 1 97 ? -0.912 -24.138 -32.370 1.00 56.31 97 GLU A O 1
ATOM 769 N N . GLU A 1 98 ? 0.249 -23.094 -30.772 1.00 45.75 98 GLU A N 1
ATOM 770 C CA . GLU A 1 98 ? -0.760 -22.105 -30.435 1.00 45.75 98 GLU A CA 1
ATOM 771 C C . GLU A 1 98 ? -0.029 -20.773 -30.297 1.00 45.75 98 GLU A C 1
ATOM 773 O O . GLU A 1 98 ? 0.355 -20.327 -29.214 1.00 45.75 98 GLU A O 1
ATOM 778 N N . GLU A 1 99 ? 0.226 -20.152 -31.452 1.00 49.41 99 GLU A N 1
ATOM 779 C CA . GLU A 1 99 ? 0.637 -18.755 -31.557 1.00 49.41 99 GLU A CA 1
ATOM 780 C C . GLU A 1 99 ? -0.548 -17.893 -31.092 1.00 49.41 99 GLU A C 1
ATOM 782 O O . GLU A 1 99 ? -1.277 -17.279 -31.868 1.00 49.41 99 GLU A O 1
ATOM 787 N N . VAL A 1 100 ? -0.806 -17.890 -29.783 1.00 41.47 100 VAL A N 1
ATOM 788 C CA . VAL A 1 100 ? -1.762 -16.967 -29.185 1.00 41.47 100 VAL A CA 1
ATOM 789 C C . VAL A 1 100 ? -1.085 -15.610 -29.214 1.00 41.47 100 VAL A C 1
ATOM 791 O O . VAL A 1 100 ? -0.263 -15.285 -28.356 1.00 41.47 100 VAL A O 1
ATOM 794 N N . ALA A 1 101 ? -1.406 -14.841 -30.253 1.00 49.00 101 ALA A N 1
ATOM 795 C CA . ALA A 1 101 ? -1.010 -13.460 -30.463 1.00 49.00 101 ALA A CA 1
ATOM 796 C C . ALA A 1 101 ? -1.252 -12.614 -29.195 1.00 49.00 101 ALA A C 1
ATOM 798 O O . ALA A 1 101 ? -2.301 -11.998 -28.998 1.00 49.00 101 ALA A O 1
ATOM 799 N N . LEU A 1 102 ? -0.257 -12.588 -28.305 1.00 41.97 102 LEU A N 1
ATOM 800 C CA . LEU A 1 102 ? -0.200 -11.689 -27.161 1.00 41.97 102 LEU A CA 1
ATOM 801 C C . LEU A 1 102 ? 0.054 -10.253 -27.658 1.00 41.97 102 LEU A C 1
ATOM 803 O O . LEU A 1 102 ? 0.634 -10.062 -28.727 1.00 41.97 102 LEU A O 1
ATOM 807 N N . PRO A 1 103 ? -0.361 -9.221 -26.900 1.00 49.28 103 PRO A N 1
ATOM 808 C CA . PRO A 1 103 ? -0.588 -7.856 -27.374 1.00 49.28 103 PRO A CA 1
ATOM 809 C C . PRO A 1 103 ? 0.730 -7.118 -27.652 1.00 49.28 103 PRO A C 1
ATOM 811 O O . PRO A 1 103 ? 1.160 -6.255 -26.885 1.00 49.28 103 PRO A O 1
ATOM 814 N N . LYS A 1 104 ? 1.385 -7.465 -28.761 1.00 51.59 104 LYS A N 1
ATOM 815 C CA . LYS A 1 104 ? 2.638 -6.864 -29.226 1.00 51.59 104 LYS A CA 1
ATOM 816 C C . LYS A 1 104 ? 2.442 -5.406 -29.671 1.00 51.59 104 LYS A C 1
ATOM 818 O O . LYS A 1 104 ? 3.365 -4.613 -29.538 1.00 51.59 104 LYS A O 1
ATOM 823 N N . SER A 1 105 ? 1.239 -4.999 -30.092 1.00 66.00 105 SER A N 1
ATOM 824 C CA . SER A 1 105 ? 1.010 -3.675 -30.700 1.00 66.00 105 SER A CA 1
ATOM 825 C C . SER A 1 105 ? 1.342 -2.494 -29.780 1.00 66.00 105 SER A C 1
ATOM 827 O O . SER A 1 105 ? 2.052 -1.585 -30.196 1.00 66.00 105 SER A O 1
ATOM 829 N N . LYS A 1 106 ? 0.912 -2.517 -28.511 1.00 72.94 106 LYS A N 1
ATOM 830 C CA . LYS A 1 106 ? 1.074 -1.358 -27.612 1.00 72.94 106 LYS A CA 1
ATOM 831 C C . LYS A 1 106 ? 2.489 -1.203 -27.050 1.00 72.94 106 LYS A C 1
ATOM 833 O O . LYS A 1 106 ? 2.958 -0.086 -26.855 1.00 72.94 106 LYS A O 1
ATOM 838 N N . ALA A 1 107 ? 3.169 -2.316 -26.776 1.00 75.31 107 ALA A N 1
ATOM 839 C CA . ALA A 1 107 ? 4.561 -2.284 -26.330 1.00 75.31 107 ALA A CA 1
ATOM 840 C C . ALA A 1 107 ? 5.495 -1.890 -27.485 1.00 75.31 107 ALA A C 1
ATOM 842 O O . ALA A 1 107 ? 6.399 -1.084 -27.286 1.00 75.31 107 ALA A O 1
ATOM 843 N N . MET A 1 108 ? 5.231 -2.384 -28.700 1.00 76.19 108 MET A N 1
ATOM 844 C CA . MET A 1 108 ? 5.987 -1.997 -29.893 1.00 76.19 108 MET A CA 1
ATOM 845 C C . MET A 1 108 ? 5.779 -0.521 -30.253 1.00 76.19 108 MET A C 1
ATOM 847 O O . MET A 1 108 ? 6.752 0.178 -30.515 1.00 76.19 108 MET A O 1
ATOM 851 N N . GLU A 1 109 ? 4.548 -0.010 -30.164 1.00 84.25 109 GLU A N 1
ATOM 852 C CA . GLU A 1 109 ? 4.255 1.420 -30.340 1.00 84.25 109 GLU A CA 1
ATOM 853 C C . GLU A 1 109 ? 4.996 2.296 -29.312 1.00 84.25 109 GLU A C 1
ATOM 855 O O . GLU A 1 109 ? 5.531 3.354 -29.649 1.00 84.25 109 GLU A O 1
ATOM 860 N N . ALA A 1 110 ? 5.089 1.849 -28.055 1.00 81.25 110 ALA A N 1
ATOM 861 C CA . ALA A 1 110 ? 5.856 2.550 -27.027 1.00 81.25 110 ALA A CA 1
ATOM 862 C C . ALA A 1 110 ? 7.370 2.523 -27.307 1.00 81.25 110 ALA A C 1
ATOM 864 O O . ALA A 1 110 ? 8.042 3.534 -27.105 1.00 81.25 110 ALA A O 1
ATOM 865 N N . LEU A 1 111 ? 7.915 1.413 -27.817 1.00 84.25 111 LEU A N 1
ATOM 866 C CA . LEU A 1 111 ? 9.329 1.321 -28.208 1.00 84.25 111 LEU A CA 1
ATOM 867 C C . LEU A 1 111 ? 9.684 2.295 -29.338 1.00 84.25 111 LEU A C 1
ATOM 869 O O . LEU A 1 111 ? 10.763 2.889 -29.302 1.00 84.25 111 LEU A O 1
ATOM 873 N N . SER A 1 112 ? 8.771 2.510 -30.289 1.00 83.00 112 SER A N 1
ATOM 874 C CA . SER A 1 112 ? 8.948 3.490 -31.369 1.00 83.00 112 SER A CA 1
ATOM 875 C C . SER A 1 112 ? 8.936 4.942 -30.873 1.00 83.00 112 SER A C 1
ATOM 877 O O . SER A 1 112 ? 9.627 5.787 -31.436 1.00 83.00 112 SER A O 1
ATOM 879 N N . ASN A 1 113 ? 8.216 5.240 -29.790 1.00 86.38 113 ASN A N 1
ATOM 880 C CA . ASN A 1 113 ? 8.104 6.585 -29.218 1.00 86.38 113 ASN A CA 1
ATOM 881 C C . ASN A 1 113 ? 9.165 6.851 -28.137 1.00 86.38 113 ASN A C 1
ATOM 883 O O . ASN A 1 113 ? 8.857 7.111 -26.973 1.00 86.38 113 ASN A O 1
ATOM 887 N N . LYS A 1 114 ? 10.441 6.778 -28.524 1.00 91.19 114 LYS A N 1
ATOM 888 C CA . LYS A 1 114 ? 11.575 7.000 -27.620 1.00 91.19 114 LYS A CA 1
ATOM 889 C C . LYS A 1 114 ? 11.821 8.503 -27.359 1.00 91.19 114 LYS A C 1
ATOM 891 O O . LYS A 1 114 ? 12.019 9.257 -28.311 1.00 91.19 114 LYS A O 1
ATOM 896 N N . PRO A 1 115 ? 11.951 8.944 -26.093 1.00 89.75 115 PRO A N 1
ATOM 897 C CA . PRO A 1 115 ? 12.369 10.309 -25.761 1.00 89.75 115 PRO A CA 1
ATOM 898 C C . PRO A 1 115 ? 13.800 10.660 -26.238 1.00 89.75 115 PRO A C 1
ATOM 900 O O . PRO A 1 115 ? 14.673 9.783 -26.304 1.00 89.75 115 PRO A O 1
ATOM 903 N N . PRO A 1 116 ? 14.103 11.945 -26.509 1.00 88.00 116 PRO A N 1
ATOM 904 C CA . PRO A 1 116 ? 15.418 12.359 -27.010 1.00 88.00 116 PRO A CA 1
ATOM 905 C C . PRO A 1 116 ? 16.550 12.173 -25.983 1.00 88.00 116 PRO A C 1
ATOM 907 O O . PRO A 1 116 ? 17.656 11.806 -26.362 1.00 88.00 116 PRO A O 1
ATOM 910 N N . ASN A 1 117 ? 16.266 12.328 -24.685 1.00 91.44 117 ASN A N 1
ATOM 911 C CA . ASN A 1 117 ? 17.279 12.367 -23.615 1.00 91.44 117 ASN A CA 1
ATOM 912 C C . ASN A 1 117 ? 17.570 11.010 -22.942 1.00 91.44 117 ASN A C 1
ATOM 914 O O . ASN A 1 117 ? 18.208 10.968 -21.895 1.00 91.44 117 ASN A O 1
ATOM 918 N N . ILE A 1 118 ? 17.074 9.899 -23.492 1.00 92.94 118 ILE A N 1
ATOM 919 C CA . ILE A 1 118 ? 17.302 8.550 -22.950 1.00 92.94 118 ILE A CA 1
ATOM 920 C C . ILE A 1 118 ? 18.008 7.682 -23.990 1.00 92.94 118 ILE A C 1
ATOM 922 O O . ILE A 1 118 ? 17.808 7.880 -25.186 1.00 92.94 118 ILE A O 1
ATOM 926 N N . THR A 1 119 ? 18.832 6.718 -23.579 1.00 93.62 119 THR A N 1
ATOM 927 C CA . THR A 1 119 ? 19.407 5.734 -24.511 1.00 93.62 119 THR A CA 1
ATOM 928 C C . THR A 1 119 ? 18.342 4.733 -24.961 1.00 93.62 119 THR A C 1
ATOM 930 O O . THR A 1 119 ? 17.319 4.543 -24.297 1.00 93.62 119 THR A O 1
ATOM 933 N N . HIS A 1 120 ? 18.543 4.110 -26.124 1.00 90.00 120 HIS A N 1
ATOM 934 C CA . HIS A 1 120 ? 17.581 3.141 -26.658 1.00 90.00 120 HIS A CA 1
ATOM 935 C C . HIS A 1 120 ? 17.463 1.897 -25.766 1.00 90.00 120 HIS A C 1
ATOM 937 O O . HIS A 1 120 ? 16.358 1.425 -25.508 1.00 90.00 120 HIS A O 1
ATOM 943 N N . GLU A 1 121 ? 18.581 1.430 -25.217 1.00 92.25 121 GLU A N 1
ATOM 944 C CA . GLU A 1 121 ? 18.640 0.298 -24.286 1.00 92.25 121 GLU A CA 1
ATOM 945 C C . GLU A 1 121 ? 17.855 0.576 -22.999 1.00 92.25 121 GLU A C 1
ATOM 947 O O . GLU A 1 121 ? 17.008 -0.224 -22.598 1.00 92.25 121 GLU A O 1
ATOM 952 N N . ASN A 1 122 ? 18.054 1.752 -22.390 1.00 93.25 122 ASN A N 1
ATOM 953 C CA . ASN A 1 122 ? 17.333 2.139 -21.177 1.00 93.25 122 ASN A CA 1
ATOM 954 C C . ASN A 1 122 ? 15.831 2.292 -21.442 1.00 93.25 122 ASN A C 1
ATOM 956 O O . ASN A 1 122 ? 15.016 1.862 -20.626 1.00 93.25 122 ASN A O 1
ATOM 960 N N . TRP A 1 123 ? 15.454 2.863 -22.591 1.00 94.62 123 TRP A N 1
ATOM 961 C CA . TRP A 1 123 ? 14.050 2.962 -22.989 1.00 94.62 123 TRP A CA 1
ATOM 962 C C . TRP A 1 123 ? 13.414 1.586 -23.174 1.00 94.62 123 TRP A C 1
ATOM 964 O O . TRP A 1 123 ? 12.347 1.321 -22.626 1.00 94.62 123 TRP A O 1
ATOM 974 N N . THR A 1 124 ? 14.102 0.686 -23.870 1.00 92.44 124 THR A N 1
ATOM 975 C CA . THR A 1 124 ? 13.625 -0.676 -24.123 1.00 92.44 124 THR A CA 1
ATOM 976 C C . THR A 1 124 ? 13.459 -1.456 -22.824 1.00 92.44 124 THR A C 1
ATOM 978 O O . THR A 1 124 ? 12.417 -2.070 -22.597 1.00 92.44 124 THR A O 1
ATOM 981 N N . SER A 1 125 ? 14.433 -1.356 -21.916 1.00 92.75 125 SER A N 1
ATOM 982 C CA . SER A 1 125 ? 14.364 -1.958 -20.581 1.00 92.75 125 SER A CA 1
ATOM 983 C C . SER A 1 125 ? 13.162 -1.445 -19.777 1.00 92.75 125 SER A C 1
ATOM 985 O O . SER A 1 125 ? 12.417 -2.235 -19.191 1.00 92.75 125 SER A O 1
ATOM 987 N N . LEU A 1 126 ? 12.900 -0.133 -19.807 1.00 93.06 126 LEU A N 1
ATOM 988 C CA . LEU A 1 126 ? 11.731 0.458 -19.152 1.00 93.06 126 LEU A CA 1
ATOM 989 C C . LEU A 1 126 ? 10.421 -0.036 -19.768 1.00 93.06 126 LEU A C 1
ATOM 991 O O . LEU A 1 126 ? 9.535 -0.475 -19.034 1.00 93.06 126 LEU A O 1
ATOM 995 N N . VAL A 1 127 ? 10.292 0.010 -21.095 1.00 91.75 127 VAL A N 1
ATOM 996 C CA . VAL A 1 127 ? 9.075 -0.440 -21.784 1.00 91.75 127 VAL A CA 1
ATOM 997 C C . VAL A 1 127 ? 8.810 -1.915 -21.495 1.00 91.75 127 VAL A C 1
ATOM 999 O O . VAL A 1 127 ? 7.672 -2.266 -21.179 1.00 91.75 127 VAL A O 1
ATOM 1002 N N . ASN A 1 128 ? 9.839 -2.763 -21.494 1.00 91.31 128 ASN A N 1
ATOM 1003 C CA . ASN A 1 128 ? 9.712 -4.176 -21.137 1.00 91.31 128 ASN A CA 1
ATOM 1004 C C . ASN A 1 128 ? 9.278 -4.353 -19.679 1.00 91.31 128 ASN A C 1
ATOM 1006 O O . ASN A 1 128 ? 8.321 -5.081 -19.404 1.00 91.31 128 ASN A O 1
ATOM 1010 N N . LYS A 1 129 ? 9.899 -3.621 -18.746 1.00 91.25 129 LYS A N 1
ATOM 1011 C CA . LYS A 1 129 ? 9.539 -3.661 -17.324 1.00 91.25 129 LYS A CA 1
ATOM 1012 C C . LYS A 1 129 ? 8.076 -3.286 -17.090 1.00 91.25 129 LYS A C 1
ATOM 1014 O O . LYS A 1 129 ? 7.393 -3.966 -16.331 1.00 91.25 129 LYS A O 1
ATOM 1019 N N . TRP A 1 130 ? 7.567 -2.245 -17.742 1.00 88.44 130 TRP A N 1
ATOM 1020 C CA . TRP A 1 130 ? 6.164 -1.833 -17.597 1.00 88.44 130 TRP A CA 1
ATOM 1021 C C . TRP A 1 130 ? 5.191 -2.664 -18.444 1.00 88.44 130 TRP A C 1
ATOM 1023 O O . TRP A 1 130 ? 3.989 -2.686 -18.171 1.00 88.44 130 TRP A O 1
ATOM 1033 N N . SER A 1 131 ? 5.694 -3.374 -19.454 1.00 88.44 131 SER A N 1
ATOM 1034 C CA . SER A 1 131 ? 4.904 -4.307 -20.260 1.00 88.44 131 SER A CA 1
ATOM 1035 C C . SER A 1 131 ? 4.690 -5.653 -19.572 1.00 88.44 131 SER A C 1
ATOM 1037 O O . SER A 1 131 ? 3.690 -6.313 -19.877 1.00 88.44 131 SER A O 1
ATOM 1039 N N . ASP A 1 132 ? 5.558 -6.012 -18.621 1.00 91.75 132 ASP A N 1
ATOM 1040 C CA . ASP A 1 132 ? 5.458 -7.220 -17.804 1.00 91.75 132 ASP A CA 1
ATOM 1041 C C . ASP A 1 132 ? 4.105 -7.308 -17.071 1.00 91.75 132 ASP A C 1
ATOM 1043 O O . ASP A 1 132 ? 3.639 -6.375 -16.403 1.00 91.75 132 ASP A O 1
ATOM 1047 N N . LYS A 1 133 ? 3.469 -8.477 -17.186 1.00 91.62 133 LYS A N 1
ATOM 1048 C CA . LYS A 1 133 ? 2.179 -8.801 -16.572 1.00 91.62 133 LYS A CA 1
ATOM 1049 C C . LYS A 1 133 ? 2.231 -8.668 -15.050 1.00 91.62 133 LYS A C 1
ATOM 1051 O O . LYS A 1 133 ? 1.253 -8.208 -14.455 1.00 91.62 133 LYS A O 1
ATOM 1056 N N . ARG A 1 134 ? 3.358 -9.020 -14.418 1.00 93.12 134 ARG A N 1
ATOM 1057 C CA . ARG A 1 134 ? 3.526 -8.886 -12.962 1.00 93.12 134 ARG A CA 1
ATOM 1058 C C . ARG A 1 134 ? 3.449 -7.422 -12.536 1.00 93.12 134 ARG A C 1
ATOM 1060 O O . ARG A 1 134 ? 2.669 -7.082 -11.647 1.00 93.12 134 ARG A O 1
ATOM 1067 N N . ASN A 1 135 ? 4.211 -6.556 -13.198 1.00 93.19 135 ASN A N 1
ATOM 1068 C CA . ASN A 1 135 ? 4.239 -5.131 -12.875 1.00 93.19 135 ASN A CA 1
ATOM 1069 C C . ASN A 1 135 ? 2.894 -4.463 -13.173 1.00 93.19 135 ASN A C 1
ATOM 1071 O O . ASN A 1 135 ? 2.405 -3.707 -12.337 1.00 93.19 135 ASN A O 1
ATOM 1075 N N . LYS A 1 136 ? 2.226 -4.823 -14.277 1.00 92.44 136 LYS A N 1
ATOM 1076 C CA . LYS A 1 136 ? 0.853 -4.368 -14.565 1.00 92.44 136 LYS A CA 1
ATOM 1077 C C . LYS A 1 136 ? -0.131 -4.728 -13.451 1.00 92.44 136 LYS A C 1
ATOM 1079 O O . LYS A 1 136 ? -0.908 -3.872 -13.033 1.00 92.44 136 LYS A O 1
ATOM 1084 N N . LYS A 1 137 ? -0.069 -5.960 -12.929 1.00 94.94 137 LYS A N 1
ATOM 1085 C CA . LYS A 1 137 ? -0.910 -6.395 -11.802 1.00 94.94 137 LYS A CA 1
ATOM 1086 C C . LYS A 1 137 ? -0.642 -5.563 -10.546 1.00 94.94 137 LYS A C 1
ATOM 1088 O O . LYS A 1 137 ? -1.587 -5.096 -9.920 1.00 94.94 137 LYS A O 1
ATOM 1093 N N . ILE A 1 138 ? 0.627 -5.328 -10.209 1.00 94.31 138 ILE A N 1
ATOM 1094 C CA . ILE A 1 138 ? 1.006 -4.494 -9.057 1.00 94.31 138 ILE A CA 1
ATOM 1095 C C . ILE A 1 138 ? 0.506 -3.055 -9.236 1.00 94.31 13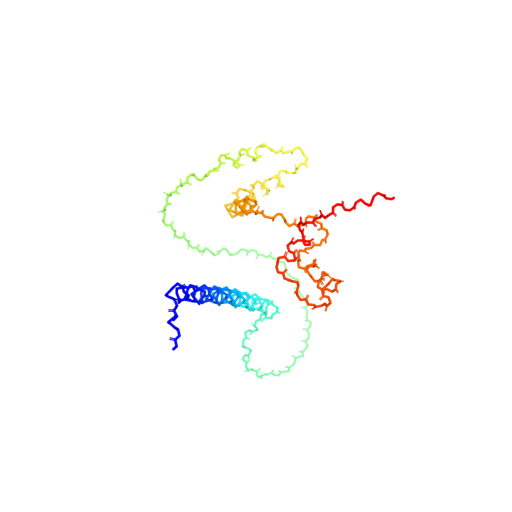8 ILE A C 1
ATOM 1097 O O . ILE A 1 138 ? -0.038 -2.474 -8.300 1.00 94.31 138 ILE A O 1
ATOM 1101 N N . CYS A 1 139 ? 0.643 -2.473 -10.431 1.00 92.62 139 CYS A N 1
ATOM 1102 C CA . CYS A 1 139 ? 0.131 -1.134 -10.720 1.00 92.62 139 CYS A CA 1
ATOM 1103 C C . CYS A 1 139 ? -1.386 -1.045 -10.535 1.00 92.62 139 CYS A C 1
ATOM 1105 O O . CYS A 1 139 ? -1.865 -0.079 -9.943 1.00 92.62 139 CYS A O 1
ATOM 1107 N N . GLN A 1 140 ? -2.122 -2.055 -11.003 1.00 94.81 140 GLN A N 1
ATOM 1108 C CA . GLN A 1 140 ? -3.569 -2.126 -10.842 1.00 94.81 140 GLN A CA 1
ATOM 1109 C C . GLN A 1 140 ? -3.963 -2.238 -9.361 1.00 94.81 140 GLN A C 1
ATOM 1111 O O . GLN A 1 140 ? -4.750 -1.426 -8.885 1.00 94.81 140 GLN A O 1
ATOM 1116 N N . MET A 1 141 ? -3.326 -3.136 -8.604 1.00 95.38 141 MET A N 1
ATOM 1117 C CA . MET A 1 141 ? -3.535 -3.247 -7.153 1.00 95.38 141 MET A CA 1
ATOM 1118 C C . MET A 1 141 ? -3.214 -1.936 -6.426 1.00 95.38 141 MET A C 1
ATOM 1120 O O . MET A 1 141 ? -3.954 -1.511 -5.549 1.00 95.38 141 MET A O 1
ATOM 1124 N N . ASN A 1 142 ? -2.130 -1.250 -6.795 1.00 94.00 142 ASN A N 1
ATOM 1125 C CA . ASN A 1 142 ? -1.777 0.040 -6.199 1.00 94.00 142 ASN A CA 1
ATOM 1126 C C . ASN A 1 142 ? -2.816 1.124 -6.505 1.00 94.00 142 ASN A C 1
ATOM 1128 O O . ASN A 1 142 ? -3.047 1.995 -5.667 1.00 94.00 142 ASN A O 1
ATOM 1132 N N . LYS A 1 143 ? -3.432 1.087 -7.690 1.00 95.44 143 LYS A N 1
ATOM 1133 C CA . LYS A 1 143 ? -4.519 1.993 -8.064 1.00 95.44 143 LYS A CA 1
ATOM 1134 C C . LYS A 1 143 ? -5.773 1.713 -7.234 1.00 95.44 143 LYS A C 1
ATOM 1136 O O . LYS A 1 143 ? -6.283 2.635 -6.608 1.00 95.44 143 LYS A O 1
ATOM 1141 N N . GLU A 1 144 ? -6.187 0.454 -7.150 1.00 95.69 144 GLU A N 1
ATOM 1142 C CA . GLU A 1 144 ? -7.320 0.016 -6.324 1.00 95.69 144 GLU A CA 1
ATOM 1143 C C . GLU A 1 144 ? -7.102 0.360 -4.848 1.00 95.69 144 GLU A C 1
ATOM 1145 O O . GLU A 1 144 ? -7.981 0.924 -4.202 1.00 95.69 144 GLU A O 1
ATOM 1150 N N . ASN A 1 145 ? -5.895 0.123 -4.329 1.00 91.38 145 ASN A N 1
ATOM 1151 C CA . ASN A 1 145 ? -5.529 0.489 -2.966 1.00 91.38 145 ASN A CA 1
ATOM 1152 C C . ASN A 1 145 ? -5.664 1.994 -2.734 1.00 91.38 145 ASN A C 1
ATOM 1154 O O . ASN A 1 145 ? -6.203 2.385 -1.704 1.00 91.38 145 ASN A O 1
ATOM 1158 N N . ARG A 1 146 ? -5.207 2.836 -3.676 1.00 87.62 146 ARG A N 1
ATOM 1159 C CA . ARG A 1 146 ? -5.351 4.302 -3.596 1.00 87.62 146 ARG A CA 1
ATOM 1160 C C . ARG A 1 146 ? -6.814 4.734 -3.596 1.00 87.62 146 ARG A C 1
ATOM 1162 O O . ARG A 1 146 ? -7.167 5.603 -2.808 1.00 87.62 146 ARG A O 1
ATOM 1169 N N . GLU A 1 147 ? -7.641 4.130 -4.443 1.00 91.25 147 GLU A N 1
ATOM 1170 C CA . GLU A 1 147 ? -9.085 4.401 -4.510 1.00 91.25 147 GLU A CA 1
ATOM 1171 C C . GLU A 1 147 ? -9.820 3.922 -3.244 1.00 91.25 147 GLU A C 1
ATOM 1173 O O . GLU A 1 147 ? -10.782 4.550 -2.807 1.00 91.25 147 GLU A O 1
ATOM 1178 N N . ALA A 1 148 ? -9.333 2.855 -2.605 1.00 88.62 148 ALA A N 1
ATOM 1179 C CA . ALA A 1 148 ? -9.879 2.317 -1.362 1.00 88.62 148 ALA A CA 1
ATOM 1180 C C . ALA A 1 148 ? -9.430 3.073 -0.094 1.00 88.62 148 ALA A C 1
ATOM 1182 O O . ALA A 1 148 ? -9.989 2.838 0.985 1.00 88.62 148 ALA A O 1
ATOM 1183 N N . VAL A 1 149 ? -8.444 3.979 -0.177 1.00 84.06 149 VAL A N 1
ATOM 1184 C CA . VAL A 1 149 ? -8.008 4.784 0.976 1.00 84.06 149 VAL A CA 1
ATOM 1185 C C . VAL A 1 149 ? -9.133 5.737 1.393 1.00 84.06 149 VAL A C 1
ATOM 1187 O O . VAL A 1 149 ? -9.355 6.771 0.776 1.00 84.06 149 VAL A O 1
ATOM 1190 N N . ARG A 1 150 ? -9.823 5.412 2.494 1.00 76.06 150 ARG A N 1
ATOM 1191 C CA . ARG A 1 150 ? -10.892 6.255 3.073 1.00 76.06 150 ARG A CA 1
ATOM 1192 C C . ARG A 1 150 ? -10.378 7.391 3.950 1.00 76.06 150 ARG A C 1
ATOM 1194 O O . ARG A 1 150 ? -11.060 8.391 4.121 1.00 76.06 150 ARG A O 1
ATOM 1201 N N . GLN A 1 151 ? -9.217 7.200 4.564 1.00 71.56 151 GLN A N 1
ATOM 1202 C CA . GLN A 1 151 ? -8.602 8.163 5.467 1.00 71.56 151 GLN A CA 1
ATOM 1203 C C . GLN A 1 151 ? -7.161 8.339 5.020 1.00 71.56 151 GLN A C 1
ATOM 1205 O O . GLN A 1 151 ? -6.379 7.386 5.044 1.00 71.56 151 GLN A O 1
ATOM 1210 N N . HIS A 1 152 ? -6.807 9.546 4.589 1.00 69.00 152 HIS A N 1
ATOM 1211 C CA . HIS A 1 152 ? -5.416 9.845 4.299 1.00 69.00 152 HIS A CA 1
ATOM 1212 C C . HIS A 1 152 ? -4.617 9.729 5.594 1.00 69.00 152 HIS A C 1
ATOM 1214 O O . HIS A 1 152 ? -5.014 10.242 6.643 1.00 69.00 152 HIS A O 1
ATOM 1220 N N . GLN A 1 153 ? -3.471 9.052 5.529 1.00 66.75 153 GLN A N 1
ATOM 1221 C CA . GLN A 1 153 ? -2.498 9.189 6.600 1.00 66.75 153 GLN A CA 1
ATOM 1222 C C . GLN A 1 153 ? -2.184 10.675 6.765 1.00 66.75 153 GLN A C 1
ATOM 1224 O O . GLN A 1 153 ? -2.118 11.397 5.764 1.00 66.75 153 GLN A O 1
ATOM 1229 N N . LYS A 1 154 ? -2.028 11.141 8.014 1.00 57.03 154 LYS A N 1
ATOM 1230 C CA . LYS A 1 154 ? -1.542 12.497 8.284 1.00 57.03 154 LYS A CA 1
ATOM 1231 C C . LYS A 1 154 ? -0.270 12.675 7.460 1.00 57.03 154 LYS A C 1
ATOM 1233 O O . LYS A 1 154 ? 0.751 12.055 7.741 1.00 57.03 154 LYS A O 1
ATOM 1238 N N . THR A 1 155 ? -0.375 13.452 6.389 1.00 50.59 155 THR A N 1
ATOM 1239 C CA . THR A 1 155 ? 0.756 13.731 5.515 1.00 50.59 155 THR A CA 1
ATOM 1240 C C . THR A 1 155 ? 1.620 14.709 6.291 1.00 50.59 155 THR A C 1
ATOM 1242 O O . THR A 1 155 ? 1.270 15.872 6.465 1.00 50.59 155 THR A O 1
ATOM 1245 N N . GLY A 1 156 ? 2.683 14.181 6.877 1.00 61.88 156 GLY A N 1
ATOM 1246 C CA . GLY A 1 156 ? 3.589 14.874 7.777 1.00 61.88 156 GLY A CA 1
ATOM 1247 C C . GLY A 1 156 ? 4.739 13.942 8.139 1.00 61.88 156 GLY A C 1
ATOM 1248 O O . GLY A 1 156 ? 4.690 12.747 7.856 1.00 61.88 156 GLY A O 1
ATOM 1249 N N . SER A 1 157 ? 5.779 14.470 8.775 1.00 66.69 157 SER A N 1
ATOM 1250 C CA . SER A 1 157 ? 7.016 13.739 9.095 1.00 66.69 157 SER A CA 1
ATOM 1251 C C . SER A 1 157 ? 6.850 12.551 10.057 1.00 66.69 157 SER A C 1
ATOM 1253 O O . SER A 1 157 ? 7.829 11.879 10.373 1.00 66.69 157 SER A O 1
ATOM 1255 N N . MET A 1 158 ? 5.638 12.279 10.548 1.00 71.00 158 MET A N 1
ATOM 1256 C CA . MET A 1 158 ? 5.381 11.276 11.575 1.00 71.00 158 MET A CA 1
ATOM 1257 C C . MET A 1 158 ? 4.254 10.329 11.171 1.00 71.00 158 MET A C 1
ATOM 1259 O O . MET A 1 158 ? 3.121 10.749 10.948 1.00 71.00 158 MET A O 1
ATOM 1263 N N . SER A 1 159 ? 4.562 9.030 11.159 1.00 81.25 159 SER A N 1
ATOM 1264 C CA . SER A 1 159 ? 3.567 7.968 10.993 1.00 81.25 159 SER A CA 1
ATOM 1265 C C . SER A 1 159 ? 2.544 7.958 12.142 1.00 81.25 159 SER A C 1
ATOM 1267 O O . SER A 1 159 ? 2.835 8.426 13.246 1.00 81.25 159 SER A O 1
ATOM 1269 N N . TYR A 1 160 ? 1.372 7.349 11.923 1.00 79.56 160 TYR A N 1
ATOM 1270 C CA . TYR A 1 160 ? 0.359 7.145 12.972 1.00 79.56 160 TYR A CA 1
ATOM 1271 C C . TYR A 1 160 ? 0.917 6.437 14.214 1.00 79.56 160 TYR A C 1
ATOM 1273 O O . TYR A 1 160 ? 0.587 6.823 15.331 1.00 79.56 160 TYR A O 1
ATOM 1281 N N . VAL A 1 161 ? 1.792 5.443 14.033 1.00 83.69 161 VAL A N 1
ATOM 1282 C CA . VAL A 1 161 ? 2.408 4.677 15.132 1.00 83.69 161 VAL A CA 1
ATOM 1283 C C . VAL A 1 161 ? 3.333 5.566 15.965 1.00 83.69 161 VAL A C 1
ATOM 1285 O O . VAL A 1 161 ? 3.299 5.553 17.199 1.00 83.69 161 VAL A O 1
ATOM 1288 N N . SER A 1 162 ? 4.135 6.390 15.290 1.00 83.38 162 SER A N 1
ATOM 1289 C CA . SER A 1 162 ? 5.028 7.352 15.938 1.00 83.38 162 SER A CA 1
ATOM 1290 C C . SER A 1 162 ? 4.240 8.442 16.667 1.00 83.38 162 SER A C 1
ATOM 1292 O O . SER A 1 162 ? 4.575 8.799 17.795 1.00 83.38 162 SER A O 1
ATOM 1294 N N . TYR A 1 163 ? 3.167 8.945 16.052 1.00 84.81 163 TYR A N 1
ATOM 1295 C CA . TYR A 1 163 ? 2.289 9.946 16.654 1.00 84.81 163 TYR A CA 1
ATOM 1296 C C . TYR A 1 163 ? 1.522 9.393 17.864 1.00 84.81 163 TYR A C 1
ATOM 1298 O O . TYR A 1 163 ? 1.440 10.068 18.885 1.00 84.81 163 TYR A O 1
ATOM 1306 N N . PHE A 1 164 ? 1.043 8.147 17.798 1.00 86.25 164 PHE A N 1
ATOM 1307 C CA . PHE A 1 164 ? 0.415 7.451 18.926 1.00 86.25 164 PHE A CA 1
ATOM 1308 C C . PHE A 1 164 ? 1.374 7.319 20.110 1.00 86.25 164 PHE A C 1
ATOM 1310 O O . PHE A 1 164 ? 1.037 7.692 21.230 1.00 86.25 164 PHE A O 1
ATOM 1317 N N . SER A 1 165 ? 2.604 6.869 19.849 1.00 86.81 165 SER A N 1
ATOM 1318 C CA . SER A 1 165 ? 3.643 6.741 20.877 1.00 86.81 165 SER A CA 1
ATOM 1319 C C . SER A 1 165 ? 3.990 8.085 21.522 1.00 86.81 165 SER A C 1
ATOM 1321 O O . SER A 1 165 ? 4.253 8.146 22.721 1.00 86.81 165 SER A O 1
ATOM 1323 N N . LYS A 1 166 ? 3.979 9.164 20.732 1.00 87.19 166 LYS A N 1
ATOM 1324 C CA . LYS A 1 166 ? 4.194 10.527 21.219 1.00 87.19 166 LYS A CA 1
ATOM 1325 C C . LYS A 1 166 ? 3.028 11.007 22.086 1.00 87.19 166 LYS A C 1
ATOM 1327 O O . LYS A 1 166 ? 3.257 11.417 23.215 1.00 87.19 166 LYS A O 1
ATOM 1332 N N . LEU A 1 167 ? 1.786 10.885 21.614 1.00 86.69 167 LEU A N 1
ATOM 1333 C CA . LEU A 1 167 ? 0.599 11.262 22.391 1.00 86.69 167 LEU A CA 1
ATOM 1334 C C . LEU A 1 167 ? 0.512 10.499 23.712 1.00 86.69 167 LEU A C 1
ATOM 1336 O O . LEU A 1 167 ? 0.242 11.101 24.749 1.00 86.69 167 LEU A O 1
ATOM 1340 N N . LYS A 1 168 ? 0.790 9.192 23.680 1.00 89.25 168 LYS A N 1
ATOM 1341 C CA . LYS A 1 168 ? 0.832 8.336 24.866 1.00 89.25 168 LYS A CA 1
ATOM 1342 C C . LYS A 1 168 ? 1.737 8.924 25.950 1.00 89.25 168 LYS A C 1
ATOM 1344 O O . LYS A 1 168 ? 1.330 8.997 27.104 1.00 89.25 168 LYS A O 1
ATOM 1349 N N . LYS A 1 169 ? 2.932 9.383 25.574 1.00 87.25 169 LYS A N 1
ATOM 1350 C CA . LYS A 1 169 ? 3.894 10.004 26.496 1.00 87.25 169 LYS A CA 1
ATOM 1351 C C . LYS A 1 169 ? 3.466 11.407 26.924 1.00 87.25 169 LYS A C 1
ATOM 1353 O O . LYS A 1 169 ? 3.422 11.681 28.116 1.00 87.25 169 LYS A O 1
ATOM 1358 N N . ASP A 1 170 ? 3.140 12.259 25.957 1.00 87.00 170 ASP A N 1
ATOM 1359 C CA . ASP A 1 170 ? 3.006 13.703 26.171 1.00 87.00 170 ASP A CA 1
ATOM 1360 C C . ASP A 1 170 ? 1.661 14.091 26.807 1.00 87.00 170 ASP A C 1
ATOM 1362 O O . ASP A 1 170 ? 1.601 15.013 27.615 1.00 87.00 170 ASP A O 1
ATOM 1366 N N . LYS A 1 171 ? 0.571 13.411 26.427 1.00 86.69 171 LYS A N 1
ATOM 1367 C CA . LYS A 1 171 ? -0.808 13.792 26.786 1.00 86.69 171 LYS A CA 1
ATOM 1368 C C . LYS A 1 171 ? -1.496 12.781 27.703 1.00 86.69 171 LYS A C 1
ATOM 1370 O O . LYS A 1 171 ? -2.335 13.166 28.510 1.00 86.69 171 LYS A O 1
ATOM 1375 N N . TYR A 1 172 ? -1.142 11.502 27.591 1.00 87.56 172 TYR A N 1
ATOM 1376 C CA . TYR A 1 172 ? -1.840 10.412 28.280 1.00 87.56 172 TYR A CA 1
ATOM 1377 C C . TYR A 1 172 ? -1.026 9.758 29.405 1.00 87.56 172 TYR A C 1
ATOM 1379 O O . TYR A 1 172 ? -1.395 8.682 29.861 1.00 87.56 172 TYR A O 1
ATOM 1387 N N . ASN A 1 173 ? 0.059 10.373 29.894 1.00 88.81 173 ASN A N 1
ATOM 1388 C CA . ASN A 1 173 ? 0.854 9.852 31.022 1.00 88.81 173 ASN A CA 1
ATOM 1389 C C . ASN A 1 173 ? 1.266 8.373 30.865 1.00 88.81 173 ASN A C 1
ATOM 1391 O O . ASN A 1 173 ? 1.203 7.585 31.805 1.00 88.81 173 ASN A O 1
ATOM 1395 N N . ASN A 1 174 ? 1.681 7.984 29.661 1.00 88.44 174 ASN A N 1
ATOM 1396 C CA . ASN A 1 174 ? 2.001 6.611 29.260 1.00 88.44 174 ASN A CA 1
ATOM 1397 C C . ASN A 1 174 ? 0.825 5.615 29.263 1.00 88.44 174 ASN A C 1
ATOM 1399 O O . ASN A 1 174 ? 1.058 4.418 29.080 1.00 88.44 174 ASN A O 1
ATOM 1403 N N . HIS A 1 175 ? -0.421 6.071 29.385 1.00 86.38 175 HIS A N 1
ATOM 1404 C CA . HIS A 1 175 ? -1.605 5.260 29.103 1.00 86.38 175 HIS A CA 1
ATOM 1405 C C . HIS A 1 175 ? -1.968 5.283 27.618 1.00 86.38 175 HIS A C 1
ATOM 1407 O O . HIS A 1 175 ? -1.747 6.268 26.914 1.00 86.38 175 HIS A O 1
ATOM 1413 N N . ASP A 1 176 ? -2.520 4.171 27.131 1.00 84.94 176 ASP A N 1
ATOM 1414 C CA . ASP A 1 176 ? -2.995 4.090 25.753 1.00 84.94 176 ASP A CA 1
ATOM 1415 C C . ASP A 1 176 ? -4.240 4.972 25.564 1.0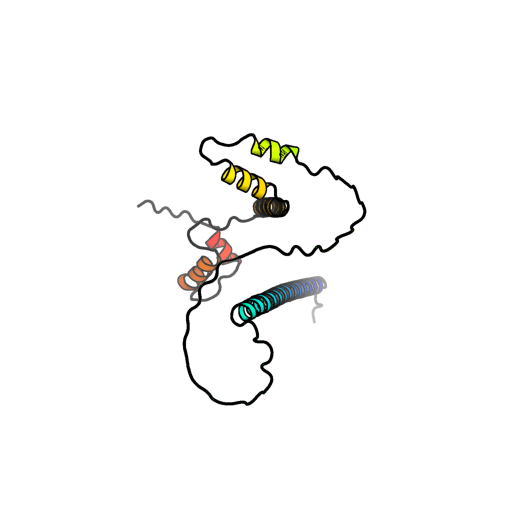0 84.94 176 ASP A C 1
ATOM 1417 O O . ASP A 1 176 ? -5.226 4.781 26.283 1.00 84.94 176 ASP A O 1
ATOM 1421 N N . PRO A 1 177 ? -4.224 5.930 24.617 1.00 85.06 177 PRO A N 1
ATOM 1422 C CA . PRO A 1 177 ? -5.390 6.754 24.339 1.00 85.06 177 PRO A CA 1
ATOM 1423 C C . PRO A 1 177 ? -6.545 5.916 23.796 1.00 85.06 177 PRO A C 1
ATOM 1425 O O . PRO A 1 177 ? -6.351 4.998 22.992 1.00 85.06 177 PRO A O 1
ATOM 1428 N N . SER A 1 178 ? -7.768 6.276 24.189 1.00 86.75 178 SER A N 1
ATOM 1429 C CA . SER A 1 178 ? -8.973 5.665 23.628 1.00 86.75 178 SER A CA 1
ATOM 1430 C C . SER A 1 178 ? -9.030 5.897 22.110 1.00 86.75 178 SER A C 1
ATOM 1432 O O . SER A 1 178 ? -8.687 6.994 21.657 1.00 86.75 178 SER A O 1
ATOM 1434 N N . PRO A 1 179 ? -9.518 4.935 21.299 1.00 83.50 179 PRO A N 1
ATOM 1435 C CA . PRO A 1 179 ? -9.639 5.107 19.850 1.00 83.50 179 PRO A CA 1
ATOM 1436 C C . PRO A 1 179 ? -10.390 6.382 19.436 1.00 83.50 179 PRO A C 1
ATOM 1438 O O . PRO A 1 179 ? -10.025 7.024 18.453 1.00 83.50 179 PRO A O 1
ATOM 1441 N N . ILE A 1 180 ? -11.406 6.783 20.210 1.00 84.56 180 ILE A N 1
ATOM 1442 C CA . ILE A 1 180 ? -12.191 8.002 19.961 1.00 84.56 180 ILE A CA 1
ATOM 1443 C C . ILE A 1 180 ? -11.352 9.259 20.220 1.00 84.56 180 ILE A C 1
ATOM 1445 O O . ILE A 1 180 ? -11.429 10.228 19.467 1.00 84.56 180 ILE A O 1
ATOM 1449 N N . GLU A 1 181 ? -10.550 9.260 21.281 1.00 84.69 181 GLU A N 1
ATOM 1450 C CA . GLU A 1 181 ? -9.710 10.402 21.642 1.00 84.69 181 GLU A CA 1
ATOM 1451 C C . GLU A 1 181 ? -8.515 10.538 20.701 1.00 84.69 181 GLU A C 1
ATOM 1453 O O . GLU A 1 181 ? -8.229 11.635 20.225 1.00 84.69 181 GLU A O 1
ATOM 1458 N N . PHE A 1 182 ? -7.891 9.412 20.343 1.00 85.75 182 PHE A N 1
ATOM 1459 C CA . PHE A 1 182 ? -6.837 9.376 19.340 1.00 85.75 182 PHE A CA 1
ATOM 1460 C C . PHE A 1 182 ? -7.340 9.881 17.986 1.00 85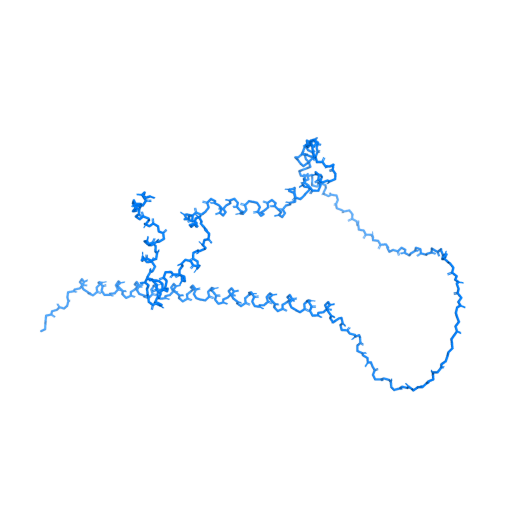.75 182 PHE A C 1
ATOM 1462 O O . PHE A 1 182 ? -6.646 10.651 17.321 1.00 85.75 182 PHE A O 1
ATOM 1469 N N . PHE A 1 183 ? -8.560 9.505 17.584 1.00 83.12 183 PHE A N 1
ATOM 1470 C CA . PHE A 1 183 ? -9.180 10.009 16.359 1.00 83.12 183 PHE A CA 1
ATOM 1471 C C . PHE A 1 183 ? -9.371 11.531 16.396 1.00 83.12 183 PHE A C 1
ATOM 1473 O O . PHE A 1 183 ? -9.014 12.205 15.430 1.00 83.12 183 PHE A O 1
ATOM 1480 N N . LYS A 1 184 ? -9.853 12.088 17.514 1.00 83.81 184 LYS A N 1
ATOM 1481 C CA . LYS A 1 184 ? -9.967 13.545 17.694 1.00 83.81 184 LYS A CA 1
ATOM 1482 C C . LYS A 1 184 ? -8.599 14.222 17.586 1.00 83.81 184 LYS A C 1
ATOM 1484 O O . LYS A 1 184 ? -8.414 15.069 16.724 1.00 83.81 184 LYS A O 1
ATOM 1489 N N . ASP A 1 185 ? -7.589 13.777 18.324 1.00 81.38 185 ASP A N 1
ATOM 1490 C CA . ASP A 1 185 ? -6.246 14.383 18.248 1.00 81.38 185 ASP A CA 1
ATOM 1491 C C . ASP A 1 185 ? -5.615 14.281 16.846 1.00 81.38 185 ASP A C 1
ATOM 1493 O O . ASP A 1 185 ? -4.839 15.136 16.400 1.00 81.38 185 ASP A O 1
ATOM 1497 N N . THR A 1 186 ? -5.957 13.223 16.109 1.00 76.12 186 THR A N 1
ATOM 1498 C CA . THR A 1 186 ? -5.445 13.001 14.757 1.00 76.12 186 THR A CA 1
ATOM 1499 C C . THR A 1 186 ? -6.225 13.740 13.669 1.00 76.12 186 THR A C 1
ATOM 1501 O O . THR A 1 186 ? -5.600 14.098 12.675 1.00 76.12 186 THR A O 1
ATOM 1504 N N . HIS A 1 187 ? -7.512 14.050 13.850 1.00 72.81 187 HIS A N 1
ATOM 1505 C CA . HIS A 1 187 ? -8.377 14.587 12.782 1.00 72.81 187 HIS A CA 1
ATOM 1506 C C . HIS A 1 187 ? -9.077 15.911 13.120 1.00 72.81 187 HIS A C 1
ATOM 1508 O O . HIS A 1 187 ? -9.531 16.602 12.212 1.00 72.81 187 HIS A O 1
ATOM 1514 N N . THR A 1 188 ? -9.127 16.321 14.388 1.00 68.81 188 THR A N 1
ATOM 1515 C CA . THR A 1 188 ? -9.592 17.649 14.804 1.00 68.81 188 THR A CA 1
ATOM 1516 C C . THR A 1 188 ? -8.380 18.532 15.073 1.00 68.81 188 THR A C 1
ATOM 1518 O O . THR A 1 188 ? -7.943 18.712 16.206 1.00 68.81 188 THR A O 1
ATOM 1521 N N . ASN A 1 189 ? -7.799 19.075 14.003 1.00 57.41 189 ASN A N 1
ATOM 1522 C CA . ASN A 1 189 ? -6.987 20.281 14.111 1.00 57.41 189 ASN A CA 1
ATOM 1523 C C . ASN A 1 189 ? -7.936 21.398 14.576 1.00 57.41 189 ASN A C 1
ATOM 1525 O O . ASN A 1 189 ? -8.769 21.865 13.804 1.00 57.41 189 ASN A O 1
ATOM 1529 N N . SER A 1 190 ? -7.839 21.820 15.837 1.00 53.50 190 SER A N 1
ATOM 1530 C CA . SER A 1 190 ? -8.129 23.217 16.125 1.00 53.50 190 SER A CA 1
ATOM 1531 C C . SER A 1 190 ? -6.991 23.994 15.486 1.00 53.50 190 SER A C 1
ATOM 1533 O O . SER A 1 190 ? -5.841 23.893 15.920 1.00 53.50 190 SER A O 1
ATOM 1535 N N . LYS A 1 191 ? -7.296 24.724 14.420 1.00 49.84 191 LYS A N 1
ATOM 1536 C CA . LYS A 1 191 ? -6.419 25.749 13.871 1.00 49.84 191 LYS A CA 1
ATOM 1537 C C . LYS A 1 191 ? -6.407 26.847 14.929 1.00 49.84 191 LYS A C 1
ATOM 1539 O O . LYS A 1 191 ? -7.188 27.783 14.864 1.00 49.84 191 LYS A O 1
ATOM 1544 N N . THR A 1 192 ? -5.652 26.650 16.004 1.00 46.03 192 THR A N 1
ATOM 1545 C CA . THR A 1 192 ? -5.389 27.726 16.947 1.00 46.03 192 THR A CA 1
ATOM 1546 C C . THR A 1 192 ? -4.412 28.633 16.236 1.00 46.03 192 THR A C 1
ATOM 1548 O O . THR A 1 192 ? -3.284 28.218 15.965 1.00 46.03 192 THR A O 1
ATOM 1551 N N . ASP A 1 193 ? -4.908 29.809 15.864 1.00 43.12 193 ASP A N 1
ATOM 1552 C CA . ASP A 1 193 ? -4.136 30.979 15.475 1.00 43.12 193 ASP A CA 1
ATOM 1553 C C . ASP A 1 193 ? -2.808 31.032 16.233 1.00 43.12 193 ASP A C 1
ATOM 1555 O O . ASP A 1 193 ? -2.739 31.412 17.397 1.00 43.12 193 ASP A O 1
ATOM 1559 N N . SER A 1 194 ? -1.736 30.636 15.562 1.00 41.56 194 SER A N 1
ATOM 1560 C CA . SER A 1 194 ? -0.387 31.043 15.919 1.00 41.56 194 SER A CA 1
ATOM 1561 C C . SER A 1 194 ? 0.192 31.743 14.698 1.00 41.56 194 SER A C 1
ATOM 1563 O O . SER A 1 194 ? 1.077 31.225 14.019 1.00 41.56 194 SER A O 1
ATOM 1565 N N . MET A 1 195 ? -0.397 32.892 14.368 1.00 37.16 195 MET A N 1
ATOM 1566 C CA . MET A 1 195 ? 0.369 33.980 13.780 1.00 37.16 195 MET A CA 1
ATOM 1567 C C . MET A 1 195 ? 0.992 34.757 14.940 1.00 37.16 195 MET A C 1
ATOM 1569 O O . MET A 1 195 ? 0.291 35.498 15.624 1.00 37.16 195 MET A O 1
ATOM 1573 N N . SER A 1 196 ? 2.289 34.545 15.150 1.00 35.00 196 SER A N 1
ATOM 1574 C CA . SER A 1 196 ? 3.202 35.492 15.796 1.00 35.00 196 SER A CA 1
ATOM 1575 C C . SER A 1 196 ? 4.438 35.611 14.926 1.00 35.00 196 SER A C 1
ATOM 1577 O O . SER A 1 196 ? 4.886 34.552 14.428 1.00 35.00 196 SER A O 1
#

Sequence (196 aa):
MPPVLESDMHSREYLAEQKCKGEAYLKERDARIAEHKAAEQESLKDIQSIARSLVYPSAPNAQLTQKARGADDCSDLEYEPDAEEEAYVEEEDLRGEEEVALPKSKAMEALSNKPPNITHENWTSLVNKWSDKRNKKICQMNKENREAVRQHQKTGSMSYVSYFSKLKKDKYNNHDPSPIEFFKDTHTNSKTDSMS

Organism: Aegilops tauschii subsp. strangulata (NCBI:txid200361)

pLDDT: mean 73.13, std 21.01, range [31.25, 96.44]